Protein AF-A0A9P0MYM8-F1 (afdb_monomer_lite)

Radius of gyration: 22.62 Å; chains: 1; bounding box: 51×31×63 Å

Sequence (214 aa):
MSLKKFLFENESVDGINSPSQYMYIKIVRFMLVIVGSWPRREIGEPEPRYQTIMLKLFFFSVVNAALYGSISYVYMHSSELSFLEVGHMYIVILMTANVMPRVFTLTLSQKYRDLAKEFLTKIHLFYFKDHSPYAMLTHKKVHLVCHLVSLCLLFQMLTGLSLFNLIPMYTNYSSGRYASGGTQNSTFEQSLYFSYPFNTSTDFNGYVVACIIH

Organism: Spodoptera littoralis (NCBI:txid7109)

pLDDT: mean 87.61, std 6.31, range [56.12, 95.0]

Foldseek 3Di:
DDPCCQQFVPVPLPPDPFPCVAPLNVLVQVVCVQQLLALCVLLVHDDDPVVSVVSLVVVLVVLVCQLVQLVVLCVVCVVPDDPVRNVLSVVSNVVSVVVNVVSCQRRPDPVNSNVVNCCRPPVDLSVVLPVDPVSVVVNSVVSSVSSNVSVVVVVVVVCCVCCLAVVLVVVCVVQVLPPDCSPVPFFRDGSGDGDDPDDCTNDPVNVVVRSVVD

Secondary structure (DSSP, 8-state):
--HHHHHH---TTTT--SGGGSHHHHHHHHHHHHTT-S-TTTTT----HHHHHHHHHHHHHHHHHHHHHHHHHHHHTTTT--HHHHHHHHHHHHHHHHHHHHHIIIII-HHHHHHHHHIIIIISGGGGTTS-HHHHHHHHHHHHHHHHHHHHHHHHHHHHHHHHHHHHHHHHHHTTTTSTTTTSS-----SS----SS--SS-HHHHHHHHHH-

Structure (mmCIF, N/CA/C/O backbone):
data_AF-A0A9P0MYM8-F1
#
_entry.id   AF-A0A9P0MYM8-F1
#
loop_
_atom_site.group_PDB
_atom_site.id
_atom_site.type_symbol
_atom_site.label_atom_id
_atom_site.label_alt_id
_atom_site.label_comp_id
_atom_site.label_asym_id
_atom_site.label_entity_id
_atom_site.label_seq_id
_atom_site.pdbx_PDB_ins_code
_atom_site.Cartn_x
_atom_site.Cartn_y
_atom_site.Cartn_z
_atom_site.occupancy
_atom_site.B_iso_or_equiv
_atom_site.auth_seq_id
_atom_site.auth_comp_id
_atom_site.auth_asym_id
_atom_site.auth_atom_id
_atom_site.pdbx_PDB_model_num
ATOM 1 N N . MET A 1 1 ? -26.364 -14.226 2.417 1.00 64.25 1 MET A N 1
ATOM 2 C CA . MET A 1 1 ? -26.340 -12.866 3.006 1.00 64.25 1 MET A CA 1
ATOM 3 C C . MET A 1 1 ? -26.364 -11.861 1.860 1.00 64.25 1 MET A C 1
ATOM 5 O O . MET A 1 1 ? -25.530 -11.989 0.979 1.00 64.25 1 MET A O 1
ATOM 9 N N . SER A 1 2 ? -27.339 -10.946 1.791 1.00 85.56 2 SER A N 1
ATOM 10 C CA . SER A 1 2 ? -27.433 -9.970 0.683 1.00 85.56 2 SER A CA 1
ATOM 11 C C . SER A 1 2 ? -26.386 -8.854 0.807 1.00 85.56 2 SER A C 1
ATOM 13 O O . SER A 1 2 ? -26.040 -8.495 1.933 1.00 85.56 2 SER A O 1
ATOM 15 N N . LEU A 1 3 ? -25.968 -8.242 -0.308 1.00 83.69 3 LEU A N 1
ATOM 16 C CA . LEU A 1 3 ? -24.993 -7.137 -0.327 1.00 83.69 3 LEU A CA 1
ATOM 17 C C . LEU A 1 3 ? -25.414 -5.955 0.563 1.00 83.69 3 LEU A C 1
ATOM 19 O O . LEU A 1 3 ? -24.614 -5.472 1.358 1.00 83.69 3 LEU A O 1
ATOM 23 N N . LYS A 1 4 ? -26.689 -5.544 0.500 1.00 84.62 4 LYS A N 1
ATOM 24 C CA . LYS A 1 4 ? -27.244 -4.483 1.358 1.00 84.62 4 LYS A CA 1
ATOM 25 C C . LYS A 1 4 ? -27.049 -4.804 2.843 1.00 84.62 4 LYS A C 1
ATOM 27 O O . LYS A 1 4 ? -26.531 -3.978 3.588 1.00 84.62 4 LYS A O 1
ATOM 32 N N . LYS A 1 5 ? -27.385 -6.036 3.235 1.00 83.56 5 LYS A N 1
ATOM 33 C CA . LYS A 1 5 ? -27.214 -6.530 4.606 1.00 83.56 5 LYS A CA 1
ATOM 34 C C . LYS A 1 5 ? -25.747 -6.526 5.057 1.00 83.56 5 LYS A C 1
ATOM 36 O O . LYS A 1 5 ? -25.455 -6.175 6.189 1.00 83.56 5 LYS A O 1
ATOM 41 N N . PHE A 1 6 ? -24.811 -6.865 4.171 1.00 84.75 6 PHE A N 1
ATOM 42 C CA . PHE A 1 6 ? -23.375 -6.815 4.474 1.00 84.75 6 PHE A CA 1
ATOM 43 C C . PHE A 1 6 ? -22.821 -5.396 4.619 1.00 84.75 6 PHE A C 1
ATOM 45 O O . PHE A 1 6 ? -21.989 -5.148 5.492 1.00 84.75 6 PHE A O 1
ATOM 52 N N . LEU A 1 7 ? -23.263 -4.474 3.766 1.00 85.00 7 LEU A N 1
ATOM 53 C CA . LEU A 1 7 ? -22.768 -3.101 3.764 1.00 85.00 7 LEU A CA 1
ATOM 54 C C . LEU A 1 7 ? -23.354 -2.277 4.914 1.00 85.00 7 LEU A C 1
ATOM 56 O O . LEU A 1 7 ? -22.612 -1.557 5.577 1.00 85.00 7 LEU A O 1
ATOM 60 N N . PHE A 1 8 ? -24.662 -2.390 5.162 1.00 83.00 8 PHE A N 1
ATOM 61 C CA . PHE A 1 8 ? -25.388 -1.455 6.029 1.00 83.00 8 PHE A CA 1
ATOM 62 C C . PHE A 1 8 ? -25.955 -2.070 7.307 1.00 83.00 8 PHE A C 1
ATOM 64 O O . PHE A 1 8 ? -26.165 -1.355 8.280 1.00 83.00 8 PHE A O 1
ATOM 71 N N . GLU A 1 9 ? -26.178 -3.382 7.329 1.00 71.25 9 GLU A N 1
ATOM 72 C CA . GLU A 1 9 ? -26.857 -4.079 8.431 1.00 71.25 9 GLU A CA 1
ATOM 73 C C . GLU A 1 9 ? -25.921 -5.097 9.094 1.00 71.25 9 GLU A C 1
ATOM 75 O O . GLU A 1 9 ? -26.356 -6.141 9.584 1.00 71.25 9 GLU A O 1
ATOM 80 N N . ASN A 1 10 ? -24.612 -4.821 9.101 1.00 65.25 10 ASN A N 1
ATOM 81 C CA . ASN A 1 10 ? -23.645 -5.606 9.863 1.00 65.25 10 ASN A CA 1
ATOM 82 C C . ASN A 1 10 ? -23.811 -5.292 11.365 1.00 65.25 10 ASN A C 1
ATOM 84 O O . ASN A 1 10 ? -22.956 -4.673 11.998 1.00 65.25 10 ASN A O 1
ATOM 88 N N . GLU A 1 11 ? -24.973 -5.663 11.907 1.00 56.75 11 GLU A N 1
ATOM 89 C CA . GLU A 1 11 ? -25.451 -5.439 13.273 1.00 56.75 11 GLU A CA 1
ATOM 90 C C . GLU A 1 11 ? -24.806 -6.408 14.268 1.00 56.75 11 GLU A C 1
ATOM 92 O O . GLU A 1 11 ? -25.444 -6.923 15.181 1.00 56.75 11 GLU A O 1
ATOM 97 N N . SER A 1 12 ? -23.506 -6.655 14.147 1.00 56.12 12 SER A N 1
AT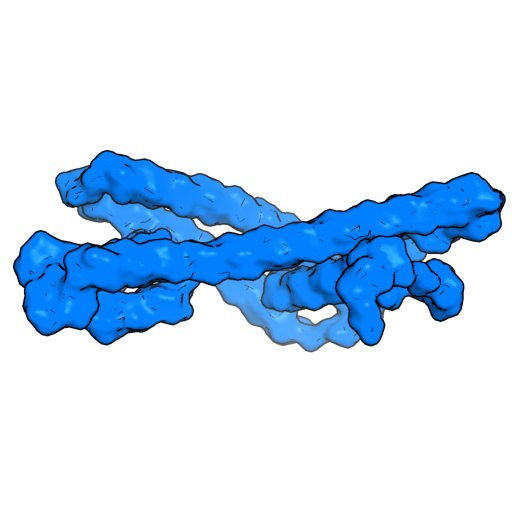OM 98 C CA . SER A 1 12 ? -22.772 -7.416 15.155 1.00 56.12 12 SER A CA 1
ATOM 99 C C . SER A 1 12 ? -22.507 -6.562 16.404 1.00 56.12 12 SER A C 1
ATOM 101 O O . SER A 1 12 ? -21.387 -6.518 16.891 1.00 56.12 12 SER A O 1
ATOM 103 N N . VAL A 1 13 ? -23.477 -5.788 16.890 1.00 60.19 13 VAL A N 1
ATOM 104 C CA . VAL A 1 13 ? -23.338 -5.073 18.173 1.00 60.19 13 VAL A CA 1
ATOM 105 C C . VAL A 1 13 ? -23.772 -5.973 19.330 1.00 60.19 13 VAL A C 1
ATOM 107 O O . VAL A 1 13 ? -23.217 -5.870 20.427 1.00 60.19 13 VAL A O 1
ATOM 110 N N . ASP A 1 14 ? -24.666 -6.920 19.049 1.00 61.72 14 ASP A N 1
ATOM 111 C CA . ASP A 1 14 ? -25.185 -7.874 20.018 1.00 61.72 14 ASP A CA 1
ATOM 112 C C . ASP A 1 14 ? -24.335 -9.157 20.000 1.00 61.72 14 ASP A C 1
ATOM 114 O O . ASP A 1 14 ? -24.069 -9.741 18.949 1.00 61.72 14 ASP A O 1
ATOM 118 N N . GLY A 1 15 ? -23.845 -9.573 21.172 1.00 72.00 15 GLY A N 1
ATOM 119 C CA . GLY A 1 15 ? -23.004 -10.770 21.331 1.00 72.00 15 GLY A CA 1
ATOM 120 C C . GLY A 1 15 ? -21.500 -10.579 21.083 1.00 72.00 15 GLY A C 1
ATOM 121 O O . GLY A 1 15 ? -20.756 -11.559 21.123 1.00 72.00 15 GLY A O 1
ATOM 122 N N . ILE A 1 16 ? -21.029 -9.346 20.854 1.00 81.19 16 ILE A N 1
ATOM 123 C CA . ILE A 1 16 ? -19.591 -9.048 20.780 1.00 81.19 16 ILE A CA 1
ATOM 124 C C . ILE A 1 16 ? -19.017 -8.739 22.163 1.00 81.19 16 ILE A C 1
ATOM 126 O O . ILE A 1 16 ? -19.448 -7.802 22.839 1.00 81.19 16 ILE A O 1
ATOM 130 N N . ASN A 1 17 ? -17.975 -9.493 22.521 1.00 83.50 17 ASN A N 1
ATOM 131 C CA . ASN A 1 17 ? -17.269 -9.405 23.803 1.00 83.50 17 ASN A CA 1
ATOM 132 C C . ASN A 1 17 ? -15.934 -8.644 23.703 1.00 83.50 17 ASN A C 1
ATOM 134 O O . ASN A 1 17 ? -15.301 -8.373 24.719 1.00 83.50 17 ASN A O 1
ATOM 138 N N . SER A 1 18 ? -15.477 -8.313 22.489 1.00 86.06 18 SER A N 1
ATOM 139 C CA . SER A 1 18 ? -14.205 -7.617 22.261 1.00 86.06 18 SER A CA 1
ATOM 140 C C . SER A 1 18 ? -14.212 -6.802 20.960 1.00 86.06 18 SER A C 1
ATOM 142 O O . SER A 1 18 ? -14.723 -7.295 19.950 1.00 86.06 18 SER A O 1
ATOM 144 N N . PRO A 1 19 ? -13.552 -5.623 20.918 1.00 88.06 19 PRO A N 1
ATOM 145 C CA . PRO A 1 19 ? -13.393 -4.834 19.693 1.00 88.06 19 PRO A CA 1
ATOM 146 C C . PRO A 1 19 ? -12.806 -5.624 18.516 1.00 88.06 19 PRO A C 1
ATOM 148 O O . PRO A 1 19 ? -13.177 -5.405 17.365 1.00 88.06 19 PRO A O 1
ATOM 151 N N . SER A 1 20 ? -11.931 -6.595 18.790 1.00 87.06 20 SER A N 1
ATOM 152 C CA . SER A 1 20 ? -11.263 -7.414 17.770 1.00 87.06 20 SER A CA 1
ATOM 153 C C . SER A 1 20 ? -12.209 -8.306 16.959 1.00 87.06 20 SER A C 1
ATOM 155 O O . SER A 1 20 ? -11.814 -8.854 15.929 1.00 87.06 20 SER A O 1
ATOM 157 N N . GLN A 1 21 ? -13.452 -8.486 17.413 1.00 87.88 21 GLN A N 1
ATOM 158 C CA . GLN A 1 21 ? -14.451 -9.287 16.707 1.00 87.88 21 GLN A CA 1
ATOM 159 C C . GLN A 1 21 ? -15.153 -8.508 15.587 1.00 87.88 21 GLN A C 1
ATOM 161 O O . GLN A 1 21 ? -15.708 -9.144 14.682 1.00 87.88 21 GLN A O 1
ATOM 166 N N . TYR A 1 22 ? -15.078 -7.172 15.603 1.00 89.88 22 TYR A N 1
ATOM 167 C CA . TYR A 1 22 ? -15.663 -6.329 14.568 1.00 89.88 22 TYR A CA 1
ATOM 168 C C . TYR A 1 22 ? -15.016 -6.562 13.205 1.00 89.88 22 TYR A C 1
ATOM 170 O O . TYR A 1 22 ? -13.800 -6.730 13.086 1.00 89.88 22 TYR A O 1
ATOM 178 N N . MET A 1 23 ? -15.836 -6.540 12.152 1.00 89.00 23 MET A N 1
ATOM 179 C CA . MET A 1 23 ? -15.377 -6.841 10.794 1.00 89.00 23 MET A CA 1
ATOM 180 C C . MET A 1 23 ? -14.302 -5.861 10.318 1.00 89.00 23 MET A C 1
ATOM 182 O O . MET A 1 23 ? -13.289 -6.284 9.768 1.00 89.00 23 MET A O 1
ATOM 186 N N . TYR A 1 24 ? -14.471 -4.565 10.580 1.00 91.38 24 TYR A N 1
ATOM 187 C CA . TYR A 1 24 ? -13.472 -3.571 10.191 1.00 91.38 24 TYR A CA 1
ATOM 188 C C . TYR A 1 24 ? -12.145 -3.759 10.938 1.00 91.38 24 TYR A C 1
ATOM 190 O O . TYR A 1 24 ? -11.092 -3.660 10.317 1.00 91.38 24 TYR A O 1
ATOM 198 N N . ILE A 1 25 ? -12.167 -4.131 12.227 1.00 92.81 25 ILE A N 1
ATOM 199 C CA . ILE A 1 25 ? -10.940 -4.462 12.968 1.00 92.81 25 ILE A CA 1
ATOM 200 C C . ILE A 1 25 ? -10.290 -5.723 12.401 1.00 92.81 25 ILE A C 1
ATOM 202 O O . ILE A 1 25 ? -9.072 -5.762 12.281 1.00 92.81 25 ILE A O 1
ATOM 206 N N . LYS A 1 26 ? -11.065 -6.733 11.987 1.00 92.25 26 LYS A N 1
ATOM 207 C CA . LYS A 1 26 ? -10.522 -7.921 11.305 1.00 92.25 26 LYS A CA 1
ATOM 208 C C . LYS A 1 26 ? -9.845 -7.563 9.980 1.00 92.25 26 LYS A C 1
ATOM 210 O O . LYS A 1 26 ? -8.760 -8.073 9.716 1.00 92.25 26 LYS A O 1
ATOM 215 N N . ILE A 1 27 ? -10.444 -6.672 9.185 1.00 92.88 27 ILE A N 1
ATOM 216 C CA . ILE A 1 27 ? -9.854 -6.170 7.933 1.00 92.88 27 ILE A CA 1
ATOM 217 C C . ILE A 1 27 ? -8.547 -5.426 8.227 1.00 92.88 27 ILE A C 1
ATOM 219 O O . ILE A 1 27 ? -7.508 -5.764 7.664 1.00 92.88 27 ILE A O 1
ATOM 223 N N . VAL A 1 28 ? -8.574 -4.461 9.151 1.00 93.06 28 VAL A N 1
ATOM 224 C CA . VAL A 1 28 ? -7.389 -3.686 9.551 1.00 93.06 28 VAL A CA 1
ATOM 225 C C . VAL A 1 28 ? -6.298 -4.604 10.104 1.00 93.06 28 VAL A C 1
ATOM 227 O O . VAL A 1 28 ? -5.136 -4.474 9.728 1.00 93.06 28 VAL A O 1
ATOM 230 N N . ARG A 1 29 ? -6.662 -5.578 10.942 1.00 93.06 29 ARG A N 1
ATOM 231 C CA . ARG A 1 29 ? -5.747 -6.590 11.475 1.00 93.06 29 ARG A CA 1
ATOM 232 C C . ARG A 1 29 ? -5.098 -7.390 10.362 1.00 93.06 29 ARG A C 1
ATOM 234 O O . ARG A 1 29 ? -3.881 -7.519 10.368 1.00 93.06 29 ARG A O 1
ATOM 241 N N . PHE A 1 30 ? -5.878 -7.916 9.421 1.00 91.75 30 PHE A N 1
ATOM 242 C CA . PHE A 1 30 ? -5.347 -8.669 8.287 1.00 91.75 30 PHE A CA 1
ATOM 243 C C . PHE A 1 30 ? -4.333 -7.834 7.492 1.00 91.75 30 PHE A C 1
ATOM 245 O O . PHE A 1 30 ? -3.212 -8.285 7.268 1.00 91.75 30 PHE A O 1
ATOM 252 N N . MET A 1 31 ? -4.677 -6.582 7.183 1.00 91.38 31 MET A N 1
ATOM 253 C CA . MET A 1 31 ? -3.806 -5.665 6.441 1.00 91.38 31 MET A CA 1
ATOM 254 C C . MET A 1 31 ? -2.515 -5.333 7.192 1.00 91.38 31 MET A C 1
ATOM 256 O O . MET A 1 31 ? -1.425 -5.436 6.636 1.00 91.38 31 MET A O 1
ATOM 260 N N . LEU A 1 32 ? -2.609 -4.999 8.480 1.00 90.06 32 LEU A N 1
ATOM 261 C CA . LEU A 1 32 ? -1.445 -4.667 9.302 1.00 90.06 32 LEU A CA 1
ATOM 262 C C . LEU A 1 32 ? -0.584 -5.889 9.641 1.00 90.06 32 LEU A C 1
ATOM 264 O O . LEU A 1 32 ? 0.601 -5.737 9.932 1.00 90.06 32 LEU A O 1
ATOM 268 N N . VAL A 1 33 ? -1.148 -7.097 9.614 1.00 89.81 33 VAL A N 1
ATOM 269 C CA . VAL A 1 33 ? -0.391 -8.345 9.769 1.00 89.81 33 VAL A CA 1
ATOM 270 C C . VAL A 1 33 ? 0.510 -8.591 8.564 1.00 89.81 33 VAL A C 1
ATOM 272 O O . VAL A 1 33 ? 1.667 -8.949 8.771 1.00 89.81 33 VAL A O 1
ATOM 275 N N . ILE A 1 34 ? 0.012 -8.371 7.342 1.00 85.94 34 ILE A N 1
ATOM 276 C CA . ILE A 1 34 ? 0.789 -8.565 6.104 1.00 85.94 34 ILE A CA 1
ATOM 277 C C . ILE A 1 34 ? 2.066 -7.715 6.129 1.00 85.94 34 ILE A C 1
ATOM 279 O O . ILE A 1 34 ? 3.137 -8.199 5.777 1.00 85.94 34 ILE A O 1
ATOM 283 N N . VAL A 1 35 ? 1.971 -6.478 6.625 1.00 84.31 35 VAL A N 1
ATOM 284 C CA . VAL A 1 35 ? 3.109 -5.546 6.727 1.00 84.31 35 VAL A CA 1
ATOM 285 C C . VAL A 1 35 ? 3.859 -5.609 8.070 1.00 84.31 35 VAL A C 1
ATOM 287 O O . VAL A 1 35 ? 4.725 -4.782 8.345 1.00 84.31 35 VAL A O 1
ATOM 290 N N . GLY A 1 36 ? 3.533 -6.561 8.953 1.00 85.31 36 GLY A N 1
ATOM 291 C CA . GLY A 1 36 ? 4.208 -6.728 10.252 1.00 85.31 36 GLY A CA 1
ATOM 292 C C . GLY A 1 36 ? 3.988 -5.587 11.264 1.00 85.31 36 GLY A C 1
ATOM 293 O O . GLY A 1 36 ? 4.747 -5.447 12.231 1.00 85.31 36 GLY A O 1
ATOM 294 N N . SER A 1 37 ? 2.962 -4.756 11.063 1.00 88.06 37 SER A N 1
ATOM 295 C CA . SER A 1 37 ? 2.621 -3.599 11.908 1.00 88.06 37 SER A CA 1
ATOM 296 C C . SER A 1 37 ? 1.569 -3.890 12.983 1.00 88.06 37 SER A C 1
ATOM 298 O O . SER A 1 37 ? 1.399 -3.081 13.891 1.00 88.06 37 SER A O 1
ATOM 300 N N . TRP A 1 38 ? 0.847 -5.015 12.917 1.00 91.31 38 TRP A N 1
ATOM 301 C CA . TRP A 1 38 ? -0.162 -5.343 13.934 1.00 91.31 38 TRP A CA 1
ATOM 302 C C . TRP A 1 38 ? 0.495 -5.590 15.312 1.00 91.31 38 TRP A C 1
ATOM 304 O O . TRP A 1 38 ? 1.474 -6.341 15.380 1.00 91.31 38 TRP A O 1
ATOM 314 N N . PRO A 1 39 ? -0.015 -5.007 16.418 1.00 90.88 39 PRO A N 1
ATOM 315 C CA . PRO A 1 39 ? 0.631 -5.037 17.736 1.00 90.88 39 PRO A CA 1
ATOM 316 C C . PRO A 1 39 ? 0.398 -6.364 18.485 1.00 90.88 39 PRO A C 1
ATOM 318 O O . PRO A 1 39 ? -0.065 -6.362 19.623 1.00 90.88 39 PRO A O 1
ATOM 321 N N . ARG A 1 40 ? 0.685 -7.510 17.846 1.00 89.69 40 ARG A N 1
ATOM 322 C CA . ARG A 1 40 ? 0.400 -8.864 18.370 1.00 89.69 40 ARG A CA 1
ATOM 323 C C . ARG A 1 40 ? 0.937 -9.068 19.783 1.00 89.69 40 ARG A C 1
ATOM 325 O O . ARG A 1 40 ? 0.186 -9.425 20.686 1.00 89.69 40 ARG A O 1
ATOM 332 N N . ARG A 1 41 ? 2.227 -8.798 19.981 1.00 87.62 41 ARG A N 1
ATOM 333 C CA . ARG A 1 41 ? 2.901 -8.978 21.270 1.00 87.62 41 ARG A CA 1
ATOM 334 C C . ARG A 1 41 ? 2.289 -8.108 22.363 1.00 87.62 41 ARG A C 1
ATOM 336 O O . ARG A 1 41 ? 2.102 -8.571 23.482 1.00 87.62 41 ARG A O 1
ATOM 343 N N . GLU A 1 42 ? 1.974 -6.856 22.048 1.00 89.44 42 GLU A N 1
ATOM 344 C CA . GLU A 1 42 ? 1.461 -5.890 23.017 1.00 89.44 42 GLU A CA 1
ATOM 345 C C . GLU A 1 42 ? 0.043 -6.244 23.501 1.00 89.44 42 GLU A C 1
ATOM 347 O O . GLU A 1 42 ? -0.272 -6.019 24.675 1.00 89.44 42 GLU A O 1
ATOM 352 N N . ILE A 1 43 ? -0.779 -6.841 22.629 1.00 89.38 43 ILE A N 1
ATOM 353 C CA . ILE A 1 43 ? -2.137 -7.323 22.946 1.00 89.38 43 ILE A CA 1
ATOM 354 C C . ILE A 1 43 ? -2.178 -8.781 23.443 1.00 89.38 43 ILE A C 1
ATOM 356 O O . ILE A 1 43 ? -3.258 -9.287 23.732 1.00 89.38 43 ILE A O 1
ATOM 360 N N . GLY A 1 44 ? -1.026 -9.450 23.575 1.00 86.56 44 GLY A N 1
ATOM 361 C CA . GLY A 1 44 ? -0.926 -10.824 24.088 1.00 86.56 44 GLY A CA 1
ATOM 362 C C . GLY A 1 44 ? -1.223 -11.927 23.064 1.00 86.56 44 GLY A C 1
ATOM 363 O O . GLY A 1 44 ? -1.417 -13.078 23.445 1.00 86.56 44 GLY A O 1
ATOM 364 N N . GLU A 1 45 ? -1.257 -11.604 21.770 1.00 89.38 45 GLU A N 1
ATOM 365 C CA . GLU A 1 45 ? -1.364 -12.593 20.695 1.00 89.38 45 GLU A CA 1
ATOM 366 C C . GLU A 1 45 ? -0.011 -13.281 20.433 1.00 89.38 45 GLU A C 1
ATOM 368 O O . GLU A 1 45 ? 1.043 -12.644 20.543 1.00 89.38 45 GLU A O 1
ATOM 373 N N . PRO A 1 46 ? -0.008 -14.569 20.035 1.00 87.19 46 PRO A N 1
ATOM 374 C CA . PRO A 1 46 ? 1.224 -15.276 19.714 1.00 87.19 46 PRO A CA 1
ATOM 375 C C . PRO A 1 46 ? 1.936 -14.620 18.524 1.00 87.19 46 PRO A C 1
ATOM 377 O O . PRO A 1 46 ? 1.370 -14.438 17.442 1.00 87.19 46 PRO A O 1
ATOM 380 N N . GLU A 1 47 ? 3.209 -14.284 18.724 1.00 83.50 47 GLU A N 1
ATOM 381 C CA . GLU A 1 47 ? 4.059 -13.662 17.714 1.00 83.50 47 GLU A CA 1
ATOM 382 C C . GLU A 1 47 ? 5.423 -14.369 17.651 1.00 83.50 47 GLU A C 1
ATOM 384 O O . GLU A 1 47 ? 6.233 -14.245 18.578 1.00 83.50 47 GLU A O 1
ATOM 389 N N . PRO A 1 48 ? 5.715 -15.106 16.563 1.00 84.62 48 PRO A N 1
ATOM 390 C CA . PRO A 1 48 ? 7.037 -15.680 16.358 1.00 84.62 48 PRO A CA 1
ATOM 391 C C . PRO A 1 48 ? 8.071 -14.565 16.162 1.00 84.62 48 PRO A C 1
ATOM 393 O O . PRO A 1 48 ? 8.094 -13.897 15.128 1.00 84.62 48 PRO A O 1
ATOM 396 N N . ARG A 1 49 ? 8.957 -14.373 17.152 1.00 81.62 49 ARG A N 1
ATOM 397 C CA . ARG A 1 49 ? 9.948 -13.275 17.165 1.00 81.62 49 ARG A CA 1
ATOM 398 C C . ARG A 1 49 ? 10.756 -13.187 15.869 1.00 81.62 49 ARG A C 1
ATOM 400 O O . ARG A 1 49 ? 10.946 -12.095 15.343 1.00 81.62 49 ARG A O 1
ATOM 407 N N . TYR A 1 50 ? 11.204 -14.331 15.354 1.00 85.31 50 TYR A N 1
ATOM 408 C CA . TYR A 1 50 ? 12.014 -14.399 14.139 1.00 85.31 50 TYR A CA 1
ATOM 409 C C . TYR A 1 50 ? 11.258 -13.903 12.898 1.00 85.31 50 TYR A C 1
ATOM 411 O O . TYR A 1 50 ? 11.783 -13.077 12.158 1.00 85.31 50 TYR A O 1
ATOM 419 N N . GLN A 1 51 ? 10.003 -14.331 12.713 1.00 82.56 51 GLN A N 1
ATOM 420 C CA . GLN A 1 51 ? 9.179 -13.910 11.573 1.00 82.56 51 GLN A CA 1
ATOM 421 C C . GLN A 1 51 ? 8.937 -12.398 11.589 1.00 82.56 51 GLN A C 1
ATOM 423 O O . GLN A 1 51 ? 9.091 -11.735 10.568 1.00 82.56 51 GLN A O 1
ATOM 428 N N . THR A 1 52 ? 8.627 -11.832 12.757 1.00 83.50 52 THR A N 1
ATOM 429 C CA . THR A 1 52 ? 8.401 -10.388 12.892 1.00 83.50 52 THR A CA 1
ATOM 430 C C . THR A 1 52 ? 9.665 -9.577 12.615 1.00 83.50 52 THR A C 1
ATOM 432 O O . THR A 1 52 ? 9.587 -8.538 11.962 1.00 83.50 52 THR A O 1
ATOM 435 N N . ILE A 1 53 ? 10.832 -10.025 13.089 1.00 85.19 53 ILE A N 1
ATOM 436 C CA . ILE A 1 53 ? 12.108 -9.348 12.809 1.00 85.19 53 ILE A CA 1
ATOM 437 C C . ILE A 1 53 ? 12.433 -9.425 11.315 1.00 85.19 53 ILE A C 1
ATOM 439 O O . ILE A 1 53 ? 12.758 -8.397 10.723 1.00 85.19 53 ILE A O 1
ATOM 443 N N . MET A 1 54 ? 12.289 -10.602 10.697 1.00 88.00 54 MET A N 1
ATOM 444 C CA . M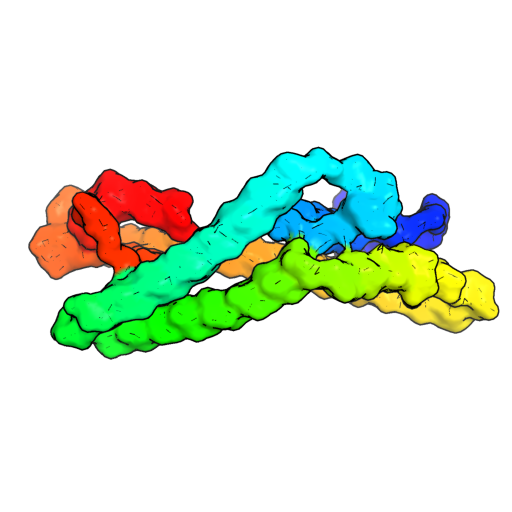ET A 1 54 ? 12.508 -10.768 9.260 1.00 88.00 54 MET A CA 1
ATOM 445 C C . MET A 1 54 ? 11.608 -9.854 8.433 1.00 88.00 54 MET A C 1
ATOM 447 O O . MET A 1 54 ? 12.117 -9.148 7.572 1.00 88.00 54 MET A O 1
ATOM 451 N N . LEU A 1 55 ? 10.301 -9.813 8.712 1.00 87.62 55 LEU A N 1
ATOM 452 C CA . LEU A 1 55 ? 9.363 -8.958 7.976 1.00 87.62 55 LEU A CA 1
ATOM 453 C C . LEU A 1 55 ? 9.726 -7.474 8.106 1.00 87.62 55 LEU A C 1
ATOM 455 O O . LEU A 1 55 ? 9.735 -6.754 7.112 1.00 87.62 55 LEU A O 1
ATOM 459 N N . LYS A 1 56 ? 10.079 -7.018 9.314 1.00 86.19 56 LYS A N 1
ATOM 460 C CA . LYS A 1 56 ? 10.496 -5.627 9.554 1.00 86.19 56 LYS A CA 1
ATOM 461 C C . LYS A 1 56 ? 11.739 -5.256 8.756 1.00 86.19 56 LYS A C 1
ATOM 463 O O . LYS A 1 56 ? 11.748 -4.218 8.101 1.00 86.19 56 LYS A O 1
ATOM 468 N N . LEU A 1 57 ? 12.771 -6.098 8.816 1.00 87.38 57 LEU A N 1
ATOM 469 C CA . LEU A 1 57 ? 14.012 -5.879 8.077 1.00 87.38 57 LEU A CA 1
ATOM 470 C C . LEU A 1 57 ? 13.764 -5.930 6.571 1.00 87.38 57 LEU A C 1
ATOM 472 O O . LEU A 1 57 ? 14.230 -5.051 5.862 1.00 87.38 57 LEU A O 1
ATOM 476 N N . PHE A 1 58 ? 12.970 -6.891 6.101 1.00 89.56 58 PHE A N 1
ATOM 477 C CA . PHE A 1 58 ? 12.610 -7.025 4.695 1.00 89.56 58 PHE A CA 1
ATOM 478 C C . PHE A 1 58 ? 11.923 -5.764 4.158 1.00 89.56 58 PHE A C 1
ATOM 480 O O . PHE A 1 58 ? 12.426 -5.164 3.214 1.00 89.56 58 PHE A O 1
ATOM 487 N N . PHE A 1 59 ? 10.833 -5.301 4.782 1.00 88.06 59 PHE A N 1
ATOM 488 C CA . PHE A 1 59 ? 10.133 -4.094 4.324 1.00 88.06 59 PHE A CA 1
ATOM 489 C C . PHE A 1 59 ? 11.006 -2.842 4.418 1.00 88.06 59 PHE A C 1
ATOM 491 O O . PHE A 1 59 ? 10.979 -2.006 3.517 1.00 88.06 59 PHE A O 1
ATOM 498 N N . PHE A 1 60 ? 11.807 -2.719 5.480 1.00 88.19 60 PHE A N 1
ATOM 499 C CA . PHE A 1 60 ? 12.751 -1.614 5.608 1.00 88.19 60 PHE A CA 1
ATOM 500 C C . PHE A 1 60 ? 13.782 -1.626 4.473 1.00 88.19 60 PHE A C 1
ATOM 502 O O . PHE A 1 60 ? 13.990 -0.601 3.823 1.00 88.19 60 PHE A O 1
ATOM 509 N N . SER A 1 61 ? 14.386 -2.779 4.186 1.00 90.25 61 SER A N 1
ATOM 510 C CA . SER A 1 61 ? 15.352 -2.939 3.100 1.00 90.25 61 SER A CA 1
ATOM 511 C C . SER A 1 61 ? 14.729 -2.679 1.731 1.00 90.25 61 SER A C 1
ATOM 513 O O . SER A 1 61 ? 15.322 -1.946 0.947 1.00 90.25 61 SER A O 1
ATOM 515 N N . VAL A 1 62 ? 13.532 -3.206 1.457 1.00 90.19 62 VAL A N 1
ATOM 516 C CA . VAL A 1 62 ? 12.834 -3.020 0.173 1.00 90.19 62 VAL A CA 1
ATOM 517 C C . VAL A 1 62 ? 12.529 -1.548 -0.084 1.00 90.19 62 VAL A C 1
ATOM 519 O O . VAL A 1 62 ? 12.830 -1.048 -1.162 1.00 90.19 62 VAL A O 1
ATOM 522 N N . VAL A 1 63 ? 11.997 -0.821 0.903 1.00 90.94 63 VAL A N 1
ATOM 523 C CA . VAL A 1 63 ? 11.658 0.602 0.727 1.00 90.94 63 VAL A CA 1
ATOM 524 C C . VAL A 1 63 ? 12.909 1.457 0.515 1.00 90.94 63 VAL A C 1
ATOM 526 O O . VAL A 1 63 ? 12.914 2.330 -0.352 1.00 90.94 63 VAL A O 1
ATOM 529 N N . ASN A 1 64 ? 13.990 1.192 1.256 1.00 90.75 64 ASN A N 1
ATOM 530 C CA . ASN A 1 64 ? 15.256 1.903 1.062 1.00 90.75 64 ASN A CA 1
ATOM 531 C C . ASN A 1 64 ? 15.893 1.578 -0.298 1.00 90.75 64 ASN A C 1
ATOM 533 O O . ASN A 1 64 ? 16.368 2.485 -0.979 1.00 90.75 64 ASN A O 1
ATOM 537 N N . ALA A 1 65 ? 15.868 0.308 -0.711 1.00 91.38 65 ALA A N 1
ATOM 538 C CA . ALA A 1 65 ? 16.377 -0.122 -2.008 1.00 91.38 65 ALA A CA 1
ATOM 539 C C . ALA A 1 65 ? 15.574 0.491 -3.162 1.00 91.38 65 ALA A C 1
ATOM 541 O O . ALA A 1 65 ? 16.172 0.996 -4.106 1.00 91.38 65 ALA A O 1
ATOM 542 N N . ALA A 1 66 ? 14.242 0.523 -3.067 1.00 91.19 66 ALA A N 1
ATOM 543 C CA . ALA A 1 66 ? 13.378 1.144 -4.068 1.00 91.19 66 ALA A CA 1
ATOM 544 C C . ALA A 1 66 ? 13.616 2.658 -4.170 1.00 91.19 66 ALA A C 1
ATOM 546 O O . ALA A 1 66 ? 13.698 3.201 -5.272 1.00 91.19 66 ALA A O 1
ATOM 547 N N . LEU A 1 67 ? 13.787 3.346 -3.035 1.00 92.81 67 LEU A N 1
ATOM 548 C CA . LEU A 1 67 ? 14.081 4.779 -3.021 1.00 92.81 67 LEU A CA 1
ATOM 549 C C . LEU A 1 67 ? 15.437 5.074 -3.672 1.00 92.81 67 LEU A C 1
ATOM 551 O O . LEU A 1 67 ? 15.525 5.903 -4.576 1.00 92.81 67 LEU A O 1
ATOM 555 N N . TYR A 1 68 ? 16.483 4.364 -3.245 1.00 92.12 68 TYR A N 1
ATOM 556 C CA . TYR A 1 68 ? 17.822 4.510 -3.808 1.00 92.12 68 TYR A CA 1
ATOM 557 C C . TYR A 1 68 ? 17.859 4.139 -5.296 1.00 92.12 68 TYR A C 1
ATOM 559 O O . TYR A 1 68 ? 18.435 4.868 -6.104 1.00 92.12 68 TYR A O 1
ATOM 567 N N . GLY A 1 69 ? 17.196 3.047 -5.679 1.00 90.88 69 GLY A N 1
ATOM 568 C CA . GLY A 1 69 ? 17.080 2.602 -7.064 1.00 90.88 69 GLY A CA 1
ATOM 569 C C . GLY A 1 69 ? 16.402 3.648 -7.946 1.00 90.88 69 GLY A C 1
ATOM 570 O O . GLY A 1 69 ? 16.900 3.952 -9.023 1.00 90.88 69 GLY A O 1
ATOM 571 N N . SER A 1 70 ? 15.323 4.267 -7.461 1.00 91.62 70 SER A N 1
ATOM 572 C CA . SER A 1 70 ? 14.582 5.278 -8.226 1.00 91.62 70 SER A CA 1
ATOM 573 C C . SER A 1 70 ? 15.407 6.554 -8.416 1.00 91.62 70 SER A C 1
ATOM 575 O O . SER A 1 70 ? 15.466 7.102 -9.513 1.00 91.62 70 SER A O 1
ATOM 577 N N . ILE A 1 71 ? 16.090 7.011 -7.358 1.00 93.00 71 ILE A N 1
ATOM 578 C CA . ILE A 1 71 ? 16.955 8.200 -7.412 1.00 93.00 71 ILE A CA 1
ATOM 579 C C . ILE A 1 71 ? 18.156 7.956 -8.330 1.00 93.00 71 ILE A C 1
ATOM 581 O O . ILE A 1 71 ? 18.468 8.791 -9.178 1.00 93.00 71 ILE A O 1
ATOM 585 N N . SER A 1 72 ? 18.828 6.813 -8.175 1.00 92.06 72 SER A N 1
ATOM 586 C CA . SER A 1 72 ? 19.993 6.471 -8.998 1.00 92.06 72 SER A CA 1
ATOM 587 C C . SER A 1 72 ? 19.621 6.303 -10.471 1.00 92.06 72 SER A C 1
ATOM 589 O O . SER A 1 72 ? 20.367 6.768 -11.329 1.00 92.06 72 SER A O 1
ATOM 591 N N . TYR A 1 73 ? 18.450 5.734 -10.777 1.00 90.81 73 TYR A N 1
ATOM 592 C CA . TYR A 1 73 ? 17.955 5.624 -12.148 1.00 90.81 73 TYR A CA 1
ATOM 593 C C . TYR A 1 73 ? 17.793 6.994 -12.817 1.00 90.81 73 TYR A C 1
ATOM 595 O O . TYR A 1 73 ? 18.343 7.203 -13.898 1.00 90.81 73 TYR A O 1
ATOM 603 N N . VAL A 1 74 ? 17.118 7.940 -12.149 1.00 92.50 74 VAL A N 1
ATOM 604 C CA . VAL A 1 74 ? 16.938 9.312 -12.659 1.00 92.50 74 VAL A CA 1
ATOM 605 C C . VAL A 1 74 ? 18.277 10.018 -12.832 1.00 92.50 74 VAL A C 1
ATOM 607 O O . VAL A 1 74 ? 18.473 10.712 -13.822 1.00 92.50 74 VAL A O 1
ATOM 610 N N . TYR A 1 75 ? 19.211 9.839 -11.895 1.00 90.75 75 TYR A N 1
ATOM 611 C CA . TYR A 1 75 ? 20.536 10.447 -11.995 1.00 90.75 75 TYR A CA 1
ATOM 612 C C . TYR A 1 75 ? 21.308 9.939 -13.223 1.00 90.75 75 TYR A C 1
ATOM 614 O O . TYR A 1 75 ? 21.832 10.743 -13.994 1.00 90.75 75 TYR A O 1
ATOM 622 N N . MET A 1 76 ? 21.335 8.619 -13.431 1.00 90.38 76 MET A N 1
ATOM 623 C CA . MET A 1 76 ? 22.082 7.992 -14.527 1.00 90.38 76 MET A CA 1
ATOM 624 C C . MET A 1 76 ? 21.466 8.247 -15.908 1.00 90.38 76 MET A C 1
ATOM 626 O O . MET A 1 76 ? 22.212 8.430 -16.861 1.00 90.38 76 MET A O 1
ATOM 630 N N . HIS A 1 77 ? 20.135 8.307 -16.013 1.00 87.38 77 HIS A N 1
ATOM 631 C CA . HIS A 1 77 ? 19.419 8.446 -17.292 1.00 87.38 77 HIS A CA 1
ATOM 632 C C . HIS A 1 77 ? 18.816 9.847 -17.485 1.00 87.38 77 HIS A C 1
ATOM 634 O O . HIS A 1 77 ? 17.912 10.042 -18.294 1.00 87.38 77 HIS A O 1
ATOM 640 N N . SER A 1 78 ? 19.304 10.850 -16.748 1.00 83.81 78 SER A N 1
ATOM 641 C CA . SER A 1 78 ? 18.748 12.214 -16.757 1.00 83.81 78 SER A CA 1
ATOM 642 C C . SER A 1 78 ? 18.713 12.871 -18.143 1.00 83.81 78 SER A C 1
ATOM 644 O O . SER A 1 78 ? 17.844 13.702 -18.394 1.00 83.81 78 SER A O 1
ATOM 646 N N . SER A 1 79 ? 19.623 12.496 -19.045 1.00 83.75 79 SER A N 1
ATOM 647 C CA . SER A 1 79 ? 19.677 12.986 -20.428 1.00 83.75 79 SER A CA 1
ATOM 648 C C . SER A 1 79 ? 18.783 12.225 -21.410 1.00 83.75 79 SER A C 1
ATOM 650 O O . SER A 1 79 ? 18.582 12.699 -22.525 1.00 83.75 79 SER A O 1
ATOM 652 N N . GLU A 1 80 ? 18.289 11.046 -21.032 1.00 84.25 80 GLU A N 1
ATOM 653 C CA . GLU A 1 80 ? 17.545 10.132 -21.912 1.00 84.25 80 GLU A CA 1
ATOM 654 C C . GLU A 1 80 ? 16.042 10.131 -21.619 1.00 84.25 80 GLU A C 1
ATOM 656 O O . GLU A 1 80 ? 15.238 9.846 -22.504 1.00 84.25 80 GLU A O 1
ATOM 661 N N . LEU A 1 81 ? 15.659 10.470 -20.387 1.00 85.06 81 LEU A N 1
ATOM 662 C CA . LEU A 1 81 ? 14.270 10.451 -19.951 1.00 85.06 81 LEU A CA 1
ATOM 663 C C . LEU A 1 81 ? 13.472 11.611 -20.553 1.00 85.06 81 LEU A C 1
ATOM 665 O O . LEU A 1 81 ? 13.849 12.782 -20.464 1.00 85.06 81 LEU A O 1
ATOM 669 N N . SER A 1 82 ? 12.305 11.290 -21.104 1.00 86.56 82 SER A N 1
ATOM 670 C CA . SER A 1 82 ? 11.322 12.284 -21.522 1.00 86.56 82 SER A CA 1
ATOM 671 C C . SER A 1 82 ? 10.726 13.023 -20.319 1.00 86.56 82 SER A C 1
ATOM 673 O O . SER A 1 82 ? 10.731 12.542 -19.184 1.00 86.56 82 SER A O 1
ATOM 675 N N . PHE A 1 83 ? 10.130 14.193 -20.563 1.00 87.62 83 PHE A N 1
ATOM 676 C CA . PHE A 1 83 ? 9.482 14.990 -19.513 1.00 87.62 83 PHE A CA 1
ATOM 677 C C . PHE A 1 83 ? 8.435 14.196 -18.708 1.00 87.62 83 PHE A C 1
ATOM 679 O O . PHE A 1 83 ? 8.349 14.342 -17.488 1.00 87.62 83 PHE A O 1
ATOM 686 N N . LEU A 1 84 ? 7.657 13.338 -19.379 1.00 86.19 84 LEU A N 1
ATOM 687 C CA . LEU A 1 84 ? 6.638 12.515 -18.726 1.00 86.19 84 LEU A CA 1
ATOM 688 C C . LEU A 1 84 ? 7.260 11.420 -17.853 1.00 86.19 84 LEU A C 1
ATOM 690 O O . LEU A 1 84 ? 6.789 11.196 -16.739 1.00 86.19 84 LEU A O 1
ATOM 694 N N . GLU A 1 85 ? 8.337 10.784 -18.315 1.00 85.50 85 GLU A N 1
ATOM 695 C CA . GLU A 1 85 ? 9.055 9.759 -17.550 1.00 85.50 85 GLU A CA 1
ATOM 696 C C . GLU A 1 85 ? 9.740 10.360 -16.320 1.00 85.50 85 GLU A C 1
ATOM 698 O O . GLU A 1 85 ? 9.617 9.817 -15.222 1.00 85.50 85 GLU A O 1
ATOM 703 N N . VAL A 1 86 ? 10.383 11.525 -16.458 1.00 89.31 86 VAL A N 1
ATOM 704 C CA . VAL A 1 86 ? 10.965 12.254 -15.317 1.00 89.31 86 VAL A CA 1
ATOM 705 C C . VAL A 1 86 ? 9.881 12.630 -14.303 1.00 89.31 86 VAL A C 1
ATOM 707 O O . VAL A 1 86 ? 10.059 12.421 -13.101 1.00 89.31 86 VAL A O 1
ATOM 710 N N . GLY A 1 87 ? 8.737 13.142 -14.772 1.00 90.50 87 GLY A N 1
ATOM 711 C CA . GLY A 1 87 ? 7.598 13.477 -13.916 1.00 90.50 87 GLY A CA 1
ATOM 712 C C . GLY A 1 87 ? 7.067 12.269 -13.139 1.00 90.50 87 GLY A C 1
ATOM 713 O O . GLY A 1 87 ? 6.896 12.347 -11.920 1.00 90.50 87 GLY A O 1
ATOM 714 N N . HIS A 1 88 ? 6.868 11.136 -13.819 1.00 89.50 88 HIS A N 1
ATOM 715 C CA . HIS A 1 88 ? 6.470 9.870 -13.193 1.00 89.50 88 HIS A CA 1
ATOM 716 C C . HIS A 1 88 ? 7.485 9.416 -12.140 1.00 89.50 88 HIS A C 1
ATOM 718 O O . HIS A 1 88 ? 7.110 9.121 -11.004 1.00 89.50 88 HIS A O 1
ATOM 724 N N . MET A 1 89 ? 8.779 9.447 -12.465 1.00 91.38 89 MET A N 1
ATOM 725 C CA . MET A 1 89 ? 9.835 9.047 -11.536 1.00 91.38 89 MET A CA 1
ATOM 726 C C . MET A 1 89 ? 9.902 9.939 -10.293 1.00 91.38 89 MET A C 1
ATOM 728 O O . MET A 1 89 ? 10.103 9.430 -9.190 1.00 91.38 89 MET A O 1
ATOM 732 N N . TYR A 1 90 ? 9.667 11.248 -10.413 1.00 92.81 90 TYR A N 1
ATOM 733 C CA . TYR A 1 90 ? 9.569 12.116 -9.237 1.00 92.81 90 TYR A CA 1
ATOM 734 C C . TYR A 1 90 ? 8.364 11.788 -8.359 1.00 92.81 90 TYR A C 1
ATOM 736 O O . TYR A 1 90 ? 8.503 11.764 -7.135 1.00 92.81 90 TYR A O 1
ATOM 744 N N . ILE A 1 91 ? 7.207 11.475 -8.948 1.00 92.38 91 ILE A N 1
ATOM 745 C CA . ILE A 1 91 ? 6.042 11.021 -8.179 1.00 92.38 91 ILE A CA 1
ATOM 746 C C . ILE A 1 91 ? 6.385 9.730 -7.425 1.00 92.38 91 ILE A C 1
ATOM 748 O O . ILE A 1 91 ? 6.128 9.643 -6.224 1.00 92.38 91 ILE A O 1
ATOM 752 N N . VAL A 1 92 ? 7.027 8.761 -8.085 1.00 91.62 92 VAL A N 1
ATOM 753 C CA . VAL A 1 92 ? 7.477 7.503 -7.465 1.00 91.62 92 VAL A CA 1
ATOM 754 C C . VAL A 1 92 ? 8.446 7.761 -6.306 1.00 91.62 92 VAL A C 1
ATOM 756 O O . VAL A 1 92 ? 8.261 7.207 -5.218 1.00 91.62 92 VAL A O 1
ATOM 759 N N . ILE A 1 93 ? 9.444 8.629 -6.493 1.00 93.81 93 ILE A N 1
ATOM 760 C CA . ILE A 1 93 ? 10.421 8.984 -5.452 1.00 93.81 93 ILE A CA 1
ATOM 761 C C . ILE A 1 93 ? 9.718 9.618 -4.247 1.00 93.81 93 ILE A C 1
ATOM 763 O O . ILE A 1 93 ? 9.949 9.196 -3.113 1.00 93.81 93 ILE A O 1
ATOM 767 N N . LEU A 1 94 ? 8.830 10.591 -4.470 1.00 94.81 94 LEU A N 1
ATOM 768 C CA . LEU A 1 94 ? 8.104 11.278 -3.397 1.00 94.81 94 LEU A CA 1
ATOM 769 C C . LEU A 1 94 ? 7.155 10.336 -2.646 1.00 94.81 94 LEU A C 1
ATOM 771 O O . LEU A 1 94 ? 7.101 10.361 -1.414 1.00 94.81 94 LEU A O 1
ATOM 775 N N . MET A 1 95 ? 6.441 9.467 -3.365 1.00 92.62 95 MET A N 1
ATOM 776 C CA . MET A 1 95 ? 5.569 8.460 -2.759 1.00 92.62 95 MET A CA 1
ATOM 777 C C . MET A 1 95 ? 6.377 7.464 -1.922 1.00 92.62 95 MET A C 1
ATOM 779 O O . MET A 1 95 ? 6.015 7.193 -0.777 1.00 92.62 95 MET A O 1
ATOM 783 N N . THR A 1 96 ? 7.517 6.991 -2.430 1.00 92.19 96 THR A N 1
ATOM 784 C CA . THR A 1 96 ? 8.410 6.074 -1.704 1.00 92.19 96 THR A CA 1
ATOM 785 C C . THR A 1 96 ? 9.024 6.746 -0.471 1.00 92.19 96 THR A C 1
ATOM 787 O O . THR A 1 96 ? 9.069 6.154 0.611 1.00 92.19 96 THR A O 1
ATOM 790 N N . ALA A 1 97 ? 9.412 8.019 -0.578 1.00 93.25 97 ALA A N 1
ATOM 791 C CA . ALA A 1 97 ? 9.898 8.810 0.550 1.00 93.25 97 ALA A CA 1
ATOM 792 C C . ALA A 1 97 ? 8.829 8.999 1.643 1.00 93.25 97 ALA A C 1
ATOM 794 O O . ALA A 1 97 ? 9.163 9.027 2.824 1.00 93.25 97 ALA A O 1
ATOM 795 N N . ASN A 1 98 ? 7.541 9.065 1.288 1.00 92.62 98 ASN A N 1
ATOM 796 C CA . ASN A 1 98 ? 6.438 9.108 2.257 1.00 92.62 98 ASN A CA 1
ATOM 797 C C . ASN A 1 98 ? 6.179 7.740 2.929 1.00 92.62 98 ASN A C 1
ATOM 799 O O . ASN A 1 98 ? 5.724 7.668 4.073 1.00 92.62 98 ASN A O 1
ATOM 803 N N . VAL A 1 99 ? 6.514 6.629 2.266 1.00 90.88 99 VAL A N 1
ATOM 804 C CA . VAL A 1 99 ? 6.405 5.280 2.851 1.00 90.88 99 VAL A CA 1
ATOM 805 C C . VAL A 1 99 ? 7.461 5.047 3.941 1.00 90.88 99 VAL A C 1
ATOM 807 O O . VAL A 1 99 ? 7.160 4.407 4.948 1.00 90.88 99 VAL A O 1
ATOM 810 N N . MET A 1 100 ? 8.661 5.618 3.817 1.00 87.56 100 MET A N 1
ATOM 811 C CA . MET A 1 100 ? 9.738 5.529 4.823 1.00 87.56 100 MET A CA 1
ATOM 812 C C . MET A 1 100 ? 9.290 5.834 6.269 1.00 87.56 100 MET A C 1
ATOM 814 O O . MET A 1 100 ? 9.397 4.951 7.130 1.00 87.56 100 MET A O 1
ATOM 818 N N . PRO A 1 101 ? 8.744 7.029 6.585 1.00 89.31 101 PRO A N 1
ATOM 819 C CA . PRO A 1 101 ? 8.295 7.337 7.939 1.00 89.31 101 PRO A CA 1
ATOM 820 C C . PRO A 1 101 ? 7.134 6.439 8.377 1.00 89.31 101 PRO A C 1
ATOM 822 O O . PRO A 1 101 ? 7.014 6.148 9.568 1.00 89.31 101 PRO A O 1
ATOM 825 N N . ARG A 1 102 ? 6.299 5.946 7.451 1.00 87.56 102 ARG A N 1
ATOM 826 C CA . ARG A 1 102 ? 5.219 4.993 7.759 1.00 87.56 102 ARG A CA 1
ATOM 827 C C . ARG A 1 102 ? 5.776 3.646 8.196 1.00 87.56 102 ARG A C 1
ATOM 829 O O . ARG A 1 102 ? 5.347 3.142 9.227 1.00 87.56 102 ARG A O 1
ATOM 836 N N . VAL A 1 103 ? 6.763 3.097 7.490 1.00 88.12 103 VAL A N 1
ATOM 837 C CA . VAL A 1 103 ? 7.432 1.856 7.907 1.00 88.12 103 VAL A CA 1
ATOM 838 C C . VAL A 1 103 ? 8.074 2.050 9.275 1.00 88.12 103 VAL A C 1
ATOM 840 O O . VAL A 1 103 ? 7.825 1.255 10.180 1.00 88.12 103 VAL A O 1
ATOM 843 N N . PHE A 1 104 ? 8.814 3.141 9.475 1.00 85.69 104 PHE A N 1
ATOM 844 C CA . PHE A 1 104 ? 9.468 3.417 10.753 1.00 85.69 104 PHE A CA 1
ATOM 845 C C . PHE A 1 104 ? 8.465 3.528 11.915 1.00 85.69 104 PHE A C 1
ATOM 847 O O . PHE A 1 104 ? 8.604 2.860 12.941 1.00 85.69 104 PHE A O 1
ATOM 854 N N . THR A 1 105 ? 7.409 4.325 11.749 1.00 87.81 105 THR A N 1
ATOM 855 C CA . THR A 1 105 ? 6.406 4.552 12.800 1.00 87.81 105 THR A CA 1
ATOM 856 C C . THR A 1 105 ? 5.523 3.333 13.050 1.00 87.81 105 THR A C 1
ATOM 858 O O . THR A 1 105 ? 5.347 2.954 14.202 1.00 87.81 105 THR A O 1
ATOM 861 N N . LEU A 1 106 ? 4.997 2.681 12.012 1.00 84.69 106 LEU A N 1
ATOM 862 C CA . LEU A 1 106 ? 4.044 1.577 12.162 1.00 84.69 106 LEU A CA 1
ATOM 863 C C . LEU A 1 106 ? 4.723 0.269 12.578 1.00 84.69 106 LEU A C 1
ATOM 865 O O . LEU A 1 106 ? 4.183 -0.489 13.384 1.00 84.69 106 LEU A O 1
ATOM 869 N N . THR A 1 107 ? 5.905 -0.029 12.029 1.00 82.69 107 THR A N 1
ATOM 870 C CA . THR A 1 107 ? 6.547 -1.332 12.254 1.00 82.69 107 THR A CA 1
ATOM 871 C C . THR A 1 107 ? 7.553 -1.305 13.404 1.00 82.69 107 THR A C 1
ATOM 873 O O . THR A 1 107 ? 7.575 -2.260 14.195 1.00 82.69 107 THR A O 1
ATOM 876 N N . LEU A 1 108 ? 8.348 -0.232 13.534 1.00 81.88 108 LEU A N 1
ATOM 877 C CA . LEU A 1 108 ? 9.494 -0.165 14.452 1.00 81.88 108 LEU A CA 1
ATOM 878 C C . LEU A 1 108 ? 9.200 0.593 15.754 1.00 81.88 108 LEU A C 1
ATOM 880 O O . LEU A 1 108 ? 9.802 0.276 16.778 1.00 81.88 108 LEU A O 1
ATOM 884 N N . SER A 1 109 ? 8.275 1.558 15.755 1.00 89.25 109 SER A N 1
ATOM 885 C CA . SER A 1 109 ? 7.991 2.355 16.955 1.00 89.25 109 SER A CA 1
ATOM 886 C C . SER A 1 109 ? 7.221 1.562 18.010 1.00 89.25 109 SER A C 1
ATOM 888 O O . SER A 1 109 ? 6.057 1.204 17.820 1.00 89.25 109 SER A O 1
ATOM 890 N N . GLN A 1 110 ? 7.841 1.365 19.176 1.00 89.00 110 GLN A N 1
ATOM 891 C CA . GLN A 1 110 ? 7.157 0.771 20.326 1.00 89.00 110 GLN A CA 1
ATOM 892 C C . GLN A 1 110 ? 6.003 1.654 20.814 1.00 89.00 110 GLN A C 1
ATOM 894 O O . GLN A 1 110 ? 4.918 1.149 21.074 1.00 89.00 110 GLN A O 1
ATOM 899 N N . LYS A 1 111 ? 6.195 2.981 20.828 1.00 91.88 111 LYS A N 1
ATOM 900 C CA . LYS A 1 111 ? 5.163 3.942 21.252 1.00 91.88 111 LYS A CA 1
ATOM 901 C C . LYS A 1 111 ? 3.878 3.802 20.435 1.00 91.88 111 LYS A C 1
ATOM 903 O O . LYS A 1 111 ? 2.787 3.885 20.985 1.00 91.88 111 LYS A O 1
ATOM 908 N N . TYR A 1 112 ? 4.005 3.571 19.126 1.00 90.69 112 TYR A N 1
ATOM 909 C CA . TYR A 1 112 ? 2.845 3.361 18.259 1.00 90.69 112 TYR A CA 1
ATOM 910 C C . TYR A 1 112 ? 2.112 2.054 18.596 1.00 90.69 112 TYR A C 1
ATOM 912 O O . TYR A 1 112 ? 0.885 2.028 18.644 1.00 90.69 112 TYR A O 1
ATOM 920 N N . ARG A 1 113 ? 2.853 0.978 18.882 1.00 90.06 113 ARG A N 1
ATOM 921 C CA . ARG A 1 113 ? 2.274 -0.317 19.275 1.00 90.06 113 ARG A CA 1
ATOM 922 C C . ARG A 1 113 ? 1.576 -0.252 20.630 1.00 90.06 113 ARG A C 1
ATOM 924 O O . ARG A 1 113 ? 0.491 -0.810 20.777 1.00 90.06 113 ARG A O 1
ATOM 931 N N . ASP A 1 114 ? 2.160 0.465 21.584 1.00 92.38 114 ASP A N 1
ATOM 932 C CA . ASP A 1 114 ? 1.564 0.682 22.902 1.00 92.38 114 ASP A CA 1
ATOM 933 C C . ASP A 1 114 ? 0.276 1.509 22.789 1.00 92.38 114 ASP A C 1
ATOM 935 O O . ASP A 1 114 ? -0.740 1.145 23.382 1.00 92.38 114 ASP A O 1
ATOM 939 N N . LEU A 1 115 ? 0.272 2.547 21.943 1.00 93.38 115 LEU A N 1
ATOM 940 C CA . LEU A 1 115 ? -0.933 3.316 21.628 1.00 93.38 115 LEU A CA 1
ATOM 941 C C . LEU A 1 115 ? -2.003 2.445 20.959 1.00 93.38 115 LEU A C 1
ATOM 943 O O . LEU A 1 115 ? -3.178 2.538 21.301 1.00 93.38 115 LEU A O 1
ATOM 947 N N . ALA A 1 116 ? -1.621 1.572 20.025 1.00 92.62 116 ALA A N 1
ATOM 948 C CA . ALA A 1 116 ? -2.557 0.660 19.372 1.00 92.62 116 ALA A CA 1
ATOM 949 C C . ALA A 1 116 ? -3.158 -0.353 20.366 1.00 92.62 116 ALA A C 1
ATOM 951 O O . ALA A 1 116 ? -4.359 -0.627 20.320 1.00 92.62 116 ALA A O 1
ATOM 952 N N . LYS A 1 117 ? -2.357 -0.862 21.311 1.00 93.75 117 LYS A N 1
ATOM 953 C CA . LYS A 1 117 ? -2.846 -1.674 22.433 1.00 93.75 117 LYS A CA 1
ATOM 954 C C . LYS A 1 117 ? -3.840 -0.887 23.278 1.00 93.75 117 LYS A C 1
ATOM 956 O O . LYS A 1 117 ? -4.923 -1.391 23.569 1.00 93.75 117 LYS A O 1
ATOM 961 N N . GLU A 1 118 ? -3.490 0.326 23.688 1.00 95.00 118 GLU A N 1
ATOM 962 C CA . GLU A 1 118 ? -4.355 1.168 24.513 1.00 95.00 118 GLU A CA 1
ATOM 963 C C . GLU A 1 118 ? -5.66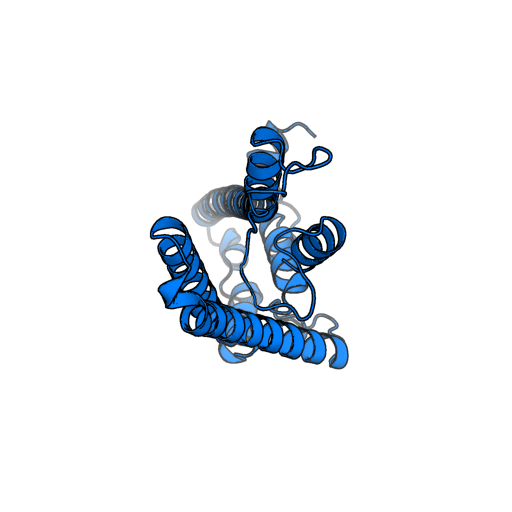7 1.506 23.797 1.00 95.00 118 GLU A C 1
ATOM 965 O O . GLU A 1 118 ? -6.744 1.424 24.392 1.00 95.00 118 GLU A O 1
ATOM 970 N N . PHE A 1 119 ? -5.595 1.768 22.492 1.00 93.75 119 PHE A N 1
ATOM 971 C CA . PHE A 1 119 ? -6.764 1.954 21.652 1.00 93.75 119 PHE A CA 1
ATOM 972 C C . PHE A 1 119 ? -7.692 0.740 21.707 1.00 93.75 119 PHE A C 1
ATOM 974 O O . PHE A 1 119 ? -8.860 0.887 22.054 1.00 93.75 119 PHE A O 1
ATOM 981 N N . LEU A 1 120 ? -7.173 -0.460 21.437 1.00 92.88 120 LEU A N 1
ATOM 982 C CA . LEU A 1 120 ? -7.967 -1.692 21.372 1.00 92.88 120 LEU A CA 1
ATOM 983 C C . LEU A 1 120 ? -8.471 -2.188 22.733 1.00 92.88 120 LEU A C 1
ATOM 985 O O . LEU A 1 120 ? -9.420 -2.965 22.758 1.00 92.88 120 LEU A O 1
ATOM 989 N N . THR A 1 121 ? -7.849 -1.774 23.840 1.00 91.38 121 THR A N 1
ATOM 990 C CA . THR A 1 121 ? -8.139 -2.317 25.181 1.00 91.38 121 THR A CA 1
ATOM 991 C C . THR A 1 121 ? -8.807 -1.338 26.138 1.00 91.38 121 THR A C 1
ATOM 993 O O . THR A 1 121 ? -9.374 -1.780 27.134 1.00 91.38 121 THR A O 1
ATOM 996 N N . LYS A 1 122 ? -8.739 -0.028 25.871 1.00 92.56 122 LYS A N 1
ATOM 997 C CA . LYS A 1 122 ? -9.260 1.001 26.784 1.00 92.56 122 LYS A CA 1
ATOM 998 C C . LYS A 1 122 ? -10.045 2.101 26.079 1.00 92.56 122 LYS A C 1
ATOM 1000 O O . LYS A 1 122 ? -11.138 2.435 26.513 1.00 92.56 122 LYS A O 1
ATOM 1005 N N . ILE A 1 123 ? -9.493 2.678 25.009 1.00 93.19 123 ILE A N 1
ATOM 1006 C CA . ILE A 1 123 ? -10.063 3.890 24.384 1.00 93.19 123 ILE A CA 1
ATOM 1007 C C . ILE A 1 123 ? -11.221 3.548 23.439 1.00 93.19 123 ILE A C 1
ATOM 1009 O O . ILE A 1 123 ? -12.096 4.379 23.206 1.00 93.19 123 ILE A O 1
ATOM 1013 N N . HIS A 1 124 ? -11.243 2.334 22.882 1.00 93.12 124 HIS A N 1
ATOM 1014 C CA . HIS A 1 124 ? -12.244 1.933 21.903 1.00 93.12 124 HIS A CA 1
ATOM 1015 C C . HIS A 1 124 ? -13.676 2.202 22.388 1.00 93.12 124 HIS A C 1
ATOM 1017 O O . HIS A 1 124 ? -14.053 1.799 23.487 1.00 93.12 124 HIS A O 1
ATOM 1023 N N . LEU A 1 125 ? -14.518 2.767 21.515 1.00 91.69 125 LEU A N 1
ATOM 1024 C CA . LEU A 1 125 ? -15.910 3.134 21.827 1.00 91.69 125 LEU A CA 1
ATOM 1025 C C . LEU A 1 125 ? -16.764 1.953 22.332 1.00 91.69 125 LEU A C 1
ATOM 1027 O O . LEU A 1 125 ? -17.789 2.143 22.978 1.00 91.69 125 LEU A O 1
ATOM 1031 N N . PHE A 1 126 ? -16.308 0.728 22.069 1.00 90.94 126 PHE A N 1
ATOM 1032 C CA . PHE A 1 126 ? -16.865 -0.512 22.612 1.00 90.94 126 PHE A CA 1
ATOM 1033 C C . PHE A 1 126 ? -16.990 -0.492 24.139 1.00 90.94 126 PHE A C 1
ATOM 1035 O O . PHE A 1 126 ? -18.014 -0.923 24.653 1.00 90.94 126 PHE A O 1
ATOM 1042 N N . TYR A 1 127 ? -15.989 0.029 24.854 1.00 91.69 127 TYR A N 1
ATOM 1043 C CA . TYR A 1 127 ? -15.977 0.051 26.322 1.00 91.69 127 TYR A CA 1
ATOM 1044 C C . TYR A 1 127 ? -16.938 1.083 26.918 1.00 91.69 127 TYR A C 1
ATOM 1046 O O . TYR A 1 127 ? -17.225 1.035 28.108 1.00 91.69 127 TYR A O 1
ATOM 1054 N N . PHE A 1 128 ? -17.467 1.986 26.089 1.00 91.00 128 PHE A N 1
ATOM 1055 C CA . PHE A 1 128 ? -18.351 3.068 26.515 1.00 91.00 128 PHE A CA 1
ATOM 1056 C C . PHE A 1 128 ? -19.802 2.883 26.047 1.00 91.00 128 PHE A C 1
ATOM 1058 O O . PHE A 1 128 ? -20.659 3.713 26.353 1.00 91.00 128 PHE A O 1
ATOM 1065 N N . LYS A 1 129 ? -20.098 1.807 25.305 1.00 88.25 129 LYS A N 1
ATOM 1066 C CA . LYS A 1 129 ? -21.391 1.612 24.626 1.00 88.25 129 LYS A CA 1
ATOM 1067 C C . LYS A 1 129 ? -22.581 1.510 25.592 1.00 88.25 129 LYS A C 1
ATOM 1069 O O . LYS A 1 129 ? -23.672 1.947 25.237 1.00 88.25 129 LYS A O 1
ATOM 1074 N N . ASP A 1 130 ? -22.356 1.000 26.805 1.00 89.81 130 ASP A N 1
ATOM 1075 C CA . ASP A 1 130 ? -23.406 0.711 27.793 1.00 89.81 130 ASP A CA 1
ATOM 1076 C C . ASP A 1 130 ? -23.642 1.860 28.798 1.00 89.81 130 ASP A C 1
ATOM 1078 O O . ASP A 1 130 ? -24.491 1.752 29.677 1.00 89.81 130 ASP A O 1
ATOM 1082 N N . HIS A 1 131 ? -22.939 2.994 28.665 1.00 91.94 131 HIS A N 1
ATOM 1083 C CA . HIS A 1 131 ? -23.092 4.133 29.585 1.00 91.94 131 HIS A CA 1
ATOM 1084 C C . HIS A 1 131 ? -24.441 4.856 29.464 1.00 91.94 131 HIS A C 1
ATOM 1086 O O . HIS A 1 131 ? -24.894 5.482 30.420 1.00 91.94 131 HIS A O 1
ATOM 1092 N N . SER A 1 132 ? -25.063 4.849 28.283 1.00 93.31 132 SER A N 1
ATOM 1093 C CA . SER A 1 132 ? -26.384 5.447 28.058 1.00 93.31 132 SER A CA 1
ATOM 1094 C C . SER A 1 132 ? -27.001 4.965 26.738 1.00 93.31 132 SER A C 1
ATOM 1096 O O . SER A 1 132 ? -26.270 4.535 25.840 1.00 93.31 132 SER A O 1
ATOM 1098 N N . PRO A 1 133 ? -28.325 5.119 26.542 1.00 90.62 133 PRO A N 1
ATOM 1099 C CA . PRO A 1 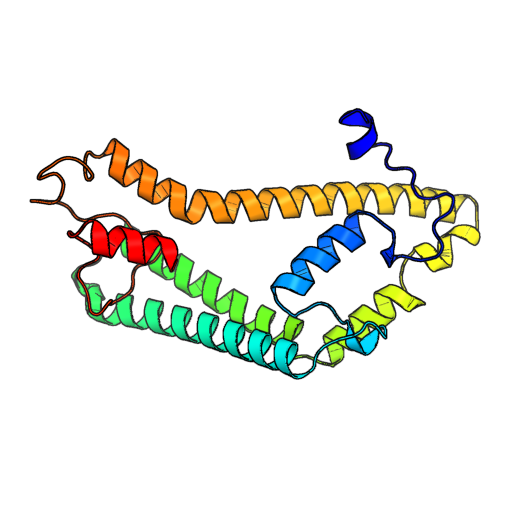133 ? -28.962 4.842 25.251 1.00 90.62 133 PRO A CA 1
ATOM 1100 C C . PRO A 1 133 ? -28.353 5.653 24.093 1.00 90.62 133 PRO A C 1
ATOM 1102 O O . PRO A 1 133 ? -28.189 5.146 22.982 1.00 90.62 133 PRO A O 1
ATOM 1105 N N . TYR A 1 134 ? -27.951 6.902 24.359 1.00 92.94 134 TYR A N 1
ATOM 1106 C CA . TYR A 1 134 ? -27.273 7.757 23.381 1.00 92.94 134 TYR A CA 1
ATOM 1107 C C . TYR A 1 134 ? -25.859 7.264 23.045 1.00 92.94 134 TYR A C 1
ATOM 1109 O O . TYR A 1 134 ? -25.440 7.347 21.886 1.00 92.94 134 TYR A O 1
ATOM 1117 N 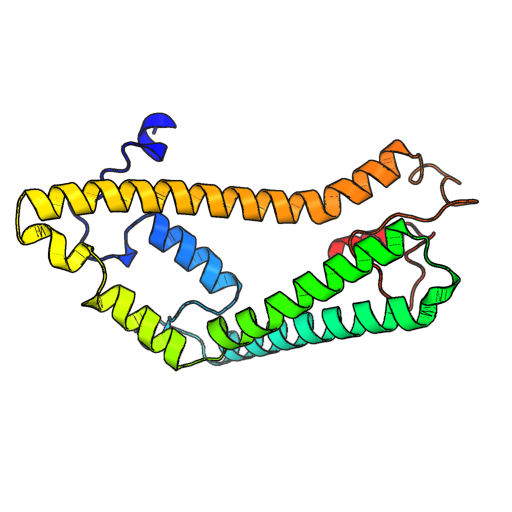N . ALA A 1 135 ? -25.133 6.714 24.024 1.00 91.00 135 ALA A N 1
ATOM 1118 C CA . ALA A 1 135 ? -23.818 6.115 23.804 1.00 91.00 135 ALA A CA 1
ATOM 1119 C C . ALA A 1 135 ? -23.919 4.884 22.893 1.00 91.00 135 ALA A C 1
ATOM 1121 O O . ALA A 1 135 ? -23.168 4.784 21.923 1.00 91.00 135 ALA A O 1
ATOM 1122 N N . MET A 1 136 ? -24.908 4.014 23.119 1.00 90.50 136 MET A N 1
ATOM 1123 C CA . MET A 1 136 ? -25.175 2.862 22.253 1.00 90.50 136 MET A CA 1
ATOM 1124 C C . MET A 1 136 ? -25.520 3.288 20.818 1.00 90.50 136 MET A C 1
ATOM 1126 O O . MET A 1 136 ? -25.002 2.728 19.849 1.00 90.50 136 MET A O 1
ATOM 1130 N N . LEU A 1 137 ? -26.362 4.315 20.658 1.00 90.69 137 LEU A N 1
ATOM 1131 C CA . LEU A 1 137 ? -26.732 4.842 19.343 1.00 90.69 137 LEU A CA 1
ATOM 1132 C C . LEU A 1 137 ? -25.524 5.439 18.605 1.00 90.69 137 LEU A C 1
ATOM 1134 O O . LEU A 1 137 ? -25.346 5.203 17.408 1.00 90.69 137 LEU A O 1
ATOM 1138 N N . THR A 1 138 ? -24.665 6.168 19.318 1.00 91.94 138 THR A N 1
ATOM 1139 C CA . THR A 1 138 ? -23.416 6.716 18.768 1.00 91.94 138 THR A CA 1
ATOM 1140 C C . THR A 1 138 ? -22.456 5.600 18.374 1.00 91.94 138 THR A C 1
ATOM 1142 O O . THR A 1 138 ? -21.930 5.609 17.263 1.00 91.94 138 THR A O 1
ATOM 1145 N N . HIS A 1 139 ? -22.291 4.595 19.234 1.00 90.38 139 HIS A N 1
ATOM 1146 C CA . HIS A 1 139 ? -21.487 3.410 18.962 1.00 90.38 139 HIS A CA 1
ATOM 1147 C C . HIS A 1 139 ? -21.929 2.698 17.677 1.00 90.38 139 HIS A C 1
ATOM 1149 O O . HIS A 1 139 ? -21.096 2.449 16.807 1.00 90.38 139 HIS A O 1
ATOM 1155 N N . LYS A 1 140 ? -23.237 2.452 17.504 1.00 89.31 140 LYS A N 1
ATOM 1156 C CA . LYS A 1 140 ? -23.799 1.846 16.283 1.00 89.31 140 LYS A CA 1
ATOM 1157 C C . LYS A 1 140 ? -23.473 2.666 15.028 1.00 89.31 140 LYS A C 1
ATOM 1159 O O . LYS A 1 140 ? -23.025 2.103 14.029 1.00 89.31 140 LYS A O 1
ATOM 1164 N N . LYS A 1 141 ? -23.642 3.992 15.083 1.00 91.00 141 LYS A N 1
ATOM 1165 C CA . LYS A 1 141 ? -23.349 4.892 13.953 1.00 91.00 141 LYS A CA 1
ATOM 1166 C C . LYS A 1 141 ? -21.866 4.908 13.589 1.00 91.00 141 LYS A C 1
ATOM 1168 O O . LYS A 1 141 ? -21.524 4.719 12.425 1.00 91.00 141 LYS A O 1
ATOM 1173 N N . VAL A 1 142 ? -20.989 5.106 14.572 1.00 92.00 142 VAL A N 1
ATOM 1174 C CA . VAL A 1 142 ? -19.535 5.149 14.353 1.00 92.00 142 VAL A CA 1
ATOM 1175 C C . VAL A 1 142 ? -19.034 3.806 13.829 1.00 92.00 142 VAL A C 1
ATOM 1177 O O . VAL A 1 142 ? -18.263 3.781 12.876 1.00 92.00 142 VAL A O 1
ATOM 1180 N N . HIS A 1 143 ? -19.525 2.692 14.376 1.00 90.25 143 HIS A N 1
ATOM 1181 C CA . HIS A 1 143 ? -19.185 1.355 13.897 1.00 90.25 143 HIS A CA 1
ATOM 1182 C C . HIS A 1 143 ? -19.519 1.171 12.408 1.00 90.25 143 HIS A C 1
ATOM 1184 O O . HIS A 1 143 ? -18.679 0.698 11.641 1.00 90.25 143 HIS A O 1
ATOM 1190 N N . LEU A 1 144 ? -20.722 1.576 11.984 1.00 90.19 144 LEU A N 1
ATOM 1191 C CA . LEU A 1 144 ? -21.123 1.505 10.579 1.00 90.19 144 LEU A CA 1
ATOM 1192 C C . LEU A 1 144 ? -20.200 2.347 9.686 1.00 90.19 144 LEU A C 1
ATOM 1194 O O . LEU A 1 144 ? -19.757 1.872 8.641 1.00 90.19 144 LEU A O 1
ATOM 1198 N N . VAL A 1 145 ? -19.857 3.565 10.117 1.00 93.12 145 VAL A N 1
ATOM 1199 C CA . VAL A 1 145 ? -18.906 4.425 9.395 1.00 93.12 145 VAL A CA 1
ATOM 1200 C C . VAL A 1 145 ? -17.537 3.748 9.288 1.00 93.12 145 VAL A C 1
ATOM 1202 O O . VAL A 1 145 ? -16.990 3.664 8.192 1.00 93.12 145 VAL A O 1
ATOM 1205 N N . CYS A 1 146 ? -17.000 3.200 10.382 1.00 93.00 146 CYS A N 1
ATOM 1206 C CA . CYS A 1 146 ? -15.720 2.488 10.378 1.00 93.00 146 CYS A CA 1
ATOM 1207 C C . CYS A 1 146 ? -15.723 1.278 9.433 1.00 93.00 146 CYS A C 1
ATOM 1209 O O . CYS A 1 146 ? -14.730 1.049 8.739 1.00 93.00 146 CYS A O 1
ATOM 1211 N N . HIS A 1 147 ? -16.827 0.525 9.379 1.00 91.81 147 HIS A N 1
ATOM 1212 C CA . HIS A 1 147 ? -17.017 -0.601 8.458 1.00 91.81 147 HIS A CA 1
ATOM 1213 C C . HIS A 1 147 ? -16.974 -0.163 6.996 1.00 91.81 147 HIS A C 1
ATOM 1215 O O . HIS A 1 147 ? -16.156 -0.675 6.231 1.00 91.81 147 HIS A O 1
ATOM 1221 N N . LEU A 1 148 ? -17.779 0.833 6.624 1.00 93.12 148 LEU A N 1
ATOM 1222 C CA . LEU A 1 148 ? -17.823 1.348 5.255 1.00 93.12 148 LEU A CA 1
ATOM 1223 C C . LEU A 1 148 ? -16.486 1.968 4.827 1.00 93.12 148 LEU A C 1
ATOM 1225 O O . LEU A 1 148 ? -16.001 1.685 3.733 1.00 93.12 148 LEU A O 1
ATOM 1229 N N . VAL A 1 149 ? -15.856 2.761 5.698 1.00 94.44 149 VAL A N 1
ATOM 1230 C CA . VAL A 1 149 ? -14.557 3.390 5.412 1.00 94.44 149 VAL A CA 1
ATOM 1231 C C . VAL A 1 149 ? -13.465 2.337 5.253 1.00 94.44 149 VAL A C 1
ATOM 1233 O O . VAL A 1 149 ? -12.679 2.415 4.315 1.00 94.44 149 VAL A O 1
ATOM 1236 N N . SER A 1 150 ? -13.432 1.317 6.112 1.00 93.69 150 SER A N 1
ATOM 1237 C CA . SER A 1 150 ? -12.425 0.252 6.020 1.00 93.69 150 SER A CA 1
ATOM 1238 C C . SER A 1 150 ? -12.578 -0.581 4.744 1.00 93.69 150 SER A C 1
ATOM 1240 O O . SER A 1 150 ? -11.575 -0.940 4.133 1.00 93.69 150 SER A O 1
ATOM 1242 N N . LEU A 1 151 ? -13.813 -0.849 4.302 1.00 93.62 151 LEU A N 1
ATOM 1243 C CA . LEU A 1 151 ? -14.079 -1.494 3.010 1.00 93.62 151 LEU A CA 1
ATOM 1244 C C . LEU A 1 151 ? -13.671 -0.610 1.827 1.00 93.62 151 LEU A C 1
ATOM 1246 O O . LEU A 1 151 ? -13.073 -1.108 0.877 1.00 93.62 151 LEU A O 1
ATOM 1250 N N . CYS A 1 152 ? -13.958 0.691 1.893 1.00 94.75 152 CYS A N 1
ATOM 1251 C CA . CYS A 1 152 ? -13.557 1.650 0.866 1.00 94.75 152 CYS A CA 1
ATOM 1252 C C . CYS A 1 152 ? -12.028 1.718 0.730 1.00 94.75 152 CYS A C 1
ATOM 1254 O O . CYS A 1 152 ? -11.501 1.569 -0.370 1.00 94.75 152 CYS A O 1
ATOM 1256 N N . LEU A 1 153 ? -11.308 1.842 1.850 1.00 94.56 153 LEU A N 1
ATOM 1257 C CA . LEU A 1 153 ? -9.842 1.856 1.869 1.00 94.56 153 LEU A CA 1
ATOM 1258 C C . LEU A 1 153 ? -9.248 0.547 1.343 1.00 94.56 153 LEU A C 1
ATOM 1260 O O . LEU A 1 153 ? -8.294 0.573 0.568 1.00 94.56 153 LEU A O 1
ATOM 1264 N N . LEU A 1 154 ? -9.829 -0.594 1.723 1.00 93.62 154 LEU A N 1
ATOM 1265 C CA . LEU A 1 154 ? -9.434 -1.899 1.201 1.00 93.62 154 LEU A CA 1
ATOM 1266 C C . LEU A 1 154 ? -9.596 -1.960 -0.323 1.00 93.62 154 LEU A C 1
ATOM 1268 O O . LEU A 1 154 ? -8.672 -2.357 -1.029 1.00 93.62 154 LEU A O 1
ATOM 1272 N N . PHE A 1 155 ? -10.756 -1.547 -0.830 1.00 94.38 155 PHE A N 1
ATOM 1273 C CA . PHE A 1 155 ? -11.033 -1.537 -2.261 1.00 94.38 155 PHE A CA 1
ATOM 1274 C C . PHE A 1 155 ? -10.092 -0.593 -3.020 1.00 94.38 155 PHE A C 1
ATOM 1276 O O . PHE A 1 155 ? -9.531 -0.986 -4.042 1.00 94.38 155 PHE A O 1
ATOM 1283 N N . GLN A 1 156 ? -9.864 0.617 -2.500 1.00 94.25 156 GLN A N 1
ATOM 1284 C CA . GLN A 1 156 ? -8.928 1.579 -3.079 1.00 94.25 156 GLN A CA 1
ATOM 1285 C C . GLN A 1 156 ? -7.507 1.009 -3.133 1.00 94.25 156 GLN A C 1
ATOM 1287 O O . GLN A 1 156 ? -6.836 1.144 -4.153 1.00 94.25 156 GLN A O 1
ATOM 1292 N N . MET A 1 157 ? -7.058 0.339 -2.070 1.00 92.12 157 MET A N 1
ATOM 1293 C CA . MET A 1 157 ? -5.737 -0.285 -2.021 1.00 92.12 157 MET A CA 1
ATOM 1294 C C . MET A 1 157 ? -5.605 -1.419 -3.047 1.00 92.12 157 MET A C 1
ATOM 1296 O O . MET A 1 157 ? -4.646 -1.431 -3.811 1.00 92.12 157 MET A O 1
ATOM 1300 N N . LEU A 1 158 ? -6.570 -2.345 -3.106 1.00 92.31 158 LEU A N 1
ATOM 1301 C CA . LEU A 1 158 ? -6.552 -3.457 -4.068 1.00 92.31 158 LEU A CA 1
ATOM 1302 C C . LEU A 1 158 ? -6.604 -2.961 -5.517 1.00 92.31 158 LEU A C 1
ATOM 1304 O O . LEU A 1 158 ? -5.888 -3.473 -6.377 1.00 92.31 158 LEU A O 1
ATOM 1308 N N . THR A 1 159 ? -7.420 -1.939 -5.772 1.00 93.75 159 THR A N 1
ATOM 1309 C CA . THR A 1 159 ? -7.522 -1.301 -7.087 1.00 93.75 159 THR A CA 1
ATOM 1310 C C . THR A 1 159 ? -6.210 -0.614 -7.450 1.00 93.75 159 THR A C 1
ATOM 1312 O O . THR A 1 159 ? -5.702 -0.833 -8.543 1.00 93.75 159 THR A O 1
ATOM 1315 N N . GLY A 1 160 ? -5.617 0.151 -6.529 1.00 90.56 160 GLY A N 1
ATOM 1316 C CA . GLY A 1 160 ? -4.332 0.817 -6.740 1.00 90.56 160 GLY A CA 1
ATOM 1317 C C . GLY A 1 160 ? -3.203 -0.166 -7.047 1.00 90.56 160 GLY A C 1
ATOM 1318 O O . GLY A 1 160 ? -2.512 0.012 -8.044 1.00 90.56 160 GLY A O 1
ATOM 1319 N N . LEU A 1 161 ? -3.071 -1.235 -6.253 1.00 88.19 161 LEU A N 1
ATOM 1320 C CA . LEU A 1 161 ? -2.084 -2.302 -6.475 1.00 88.19 161 LEU A CA 1
ATOM 1321 C C . LEU A 1 161 ? -2.256 -2.964 -7.847 1.00 88.19 161 LEU A C 1
ATOM 1323 O O . LEU A 1 161 ? -1.282 -3.179 -8.559 1.00 88.19 161 LEU A O 1
ATOM 1327 N N . SER A 1 162 ? -3.499 -3.255 -8.236 1.00 89.62 162 SER A N 1
ATOM 1328 C CA . SER A 1 162 ? -3.784 -3.899 -9.521 1.00 89.62 162 SER A CA 1
ATOM 1329 C C . SER A 1 162 ? -3.478 -2.959 -10.690 1.00 89.62 162 SER A C 1
ATOM 1331 O O . SER A 1 162 ? -2.790 -3.335 -11.635 1.00 89.62 162 SER A O 1
ATOM 1333 N N . LEU A 1 163 ? -3.961 -1.716 -10.627 1.00 90.75 163 LEU A N 1
ATOM 1334 C CA . LEU A 1 163 ? -3.796 -0.739 -11.702 1.00 90.75 163 LEU A CA 1
ATOM 1335 C C . LEU A 1 163 ? -2.344 -0.300 -11.892 1.00 90.75 163 LEU A C 1
ATOM 1337 O O . LEU A 1 163 ? -1.974 0.028 -13.016 1.00 90.75 163 LEU A O 1
ATOM 1341 N N . PHE A 1 164 ? -1.527 -0.337 -10.837 1.00 87.00 164 PHE A N 1
ATOM 1342 C CA . PHE A 1 164 ? -0.120 0.047 -10.907 1.00 87.00 164 PHE A CA 1
ATOM 1343 C C . PHE A 1 164 ? 0.648 -0.726 -11.989 1.00 87.00 164 PHE A C 1
ATOM 1345 O O . PHE A 1 164 ? 1.368 -0.116 -12.772 1.00 87.00 164 PHE A O 1
ATOM 1352 N N . ASN A 1 165 ? 0.417 -2.039 -12.093 1.00 86.88 165 ASN A N 1
ATOM 1353 C CA . ASN A 1 165 ? 1.018 -2.886 -13.126 1.00 86.88 165 ASN A CA 1
ATOM 1354 C C . ASN A 1 165 ? 0.112 -3.055 -14.358 1.00 86.88 165 ASN A C 1
ATOM 1356 O O . ASN A 1 165 ? 0.603 -3.100 -15.484 1.00 86.88 165 ASN A O 1
ATOM 1360 N N . LEU A 1 166 ? -1.215 -3.100 -14.185 1.00 90.44 166 LEU A N 1
ATOM 1361 C CA . LEU A 1 166 ? -2.129 -3.329 -15.311 1.00 90.44 166 LEU A CA 1
ATOM 1362 C C . LEU A 1 166 ? -2.170 -2.170 -16.313 1.00 90.44 166 LEU A C 1
ATOM 1364 O O . LEU A 1 166 ? -2.335 -2.425 -17.503 1.00 90.44 166 LEU A O 1
ATOM 1368 N N . ILE A 1 167 ? -2.020 -0.918 -15.869 1.00 90.88 167 ILE A N 1
ATOM 1369 C CA . ILE A 1 167 ? -2.002 0.244 -16.771 1.00 90.88 167 ILE A CA 1
ATOM 1370 C C . ILE A 1 167 ? -0.830 0.161 -17.763 1.00 90.88 167 ILE A C 1
ATOM 1372 O O . ILE A 1 167 ? -1.105 0.144 -18.963 1.00 90.88 167 ILE A O 1
ATOM 1376 N N . PRO A 1 168 ? 0.444 0.047 -17.334 1.00 88.69 168 PRO A N 1
ATOM 1377 C CA . PRO A 1 168 ? 1.555 -0.065 -18.280 1.00 88.69 168 PRO A CA 1
ATOM 1378 C C . PRO A 1 168 ? 1.461 -1.331 -19.142 1.00 88.69 168 PRO A C 1
ATOM 1380 O O . PRO A 1 168 ? 1.765 -1.283 -20.334 1.00 88.69 168 PRO A O 1
ATOM 1383 N N . MET A 1 169 ? 0.957 -2.448 -18.599 1.00 90.31 169 MET A N 1
ATOM 1384 C CA . MET A 1 169 ? 0.696 -3.652 -19.401 1.00 90.31 169 MET A CA 1
ATOM 1385 C C . MET A 1 169 ? -0.332 -3.397 -20.513 1.00 90.31 169 MET A C 1
ATOM 1387 O O . MET A 1 169 ? -0.134 -3.806 -21.658 1.00 90.31 169 MET A O 1
ATOM 1391 N N . TYR A 1 170 ? -1.421 -2.692 -20.202 1.00 91.69 170 TYR A N 1
ATOM 1392 C CA . TYR A 1 170 ? -2.433 -2.321 -21.185 1.00 91.69 170 TYR A CA 1
ATOM 1393 C C . TYR A 1 170 ? -1.892 -1.333 -22.224 1.00 91.69 170 TYR A C 1
ATOM 1395 O O . TYR A 1 170 ? -2.172 -1.492 -23.414 1.00 91.69 170 TYR A O 1
ATOM 1403 N N . THR A 1 171 ? -1.087 -0.346 -21.821 1.00 90.06 171 THR A N 1
ATOM 1404 C CA . THR A 1 171 ? -0.442 0.577 -22.766 1.00 90.06 171 THR A CA 1
ATOM 1405 C C . THR A 1 171 ? 0.488 -0.169 -23.720 1.00 90.06 171 THR A C 1
ATOM 1407 O O . THR A 1 171 ? 0.431 0.042 -24.931 1.00 90.06 171 THR A O 1
ATOM 1410 N N . ASN A 1 172 ? 1.282 -1.116 -23.213 1.00 90.75 172 ASN A N 1
ATOM 1411 C CA . ASN A 1 172 ? 2.147 -1.955 -24.044 1.00 90.75 172 ASN A CA 1
ATOM 1412 C C . ASN A 1 172 ? 1.347 -2.839 -25.009 1.00 90.75 172 ASN A C 1
ATOM 1414 O O . ASN A 1 172 ? 1.705 -2.943 -26.184 1.00 90.75 172 ASN A O 1
ATOM 1418 N N . TYR A 1 173 ? 0.249 -3.437 -24.538 1.00 90.00 173 TYR A N 1
ATOM 1419 C CA . TYR A 1 173 ? -0.648 -4.241 -25.370 1.00 90.00 173 TYR A CA 1
ATOM 1420 C C . TYR A 1 173 ? -1.297 -3.407 -26.480 1.00 90.00 173 TYR A C 1
ATOM 1422 O O . TYR A 1 173 ? -1.197 -3.757 -27.654 1.00 90.00 173 TYR A O 1
ATOM 1430 N N . SER A 1 174 ? -1.928 -2.288 -26.118 1.00 90.94 174 SER A N 1
ATOM 1431 C CA . SER A 1 174 ? -2.624 -1.409 -27.066 1.00 90.94 174 SER A CA 1
ATOM 1432 C C . SER A 1 174 ? -1.679 -0.756 -28.077 1.00 90.94 174 SER A C 1
ATOM 1434 O O . SER A 1 174 ? -2.071 -0.546 -29.221 1.00 90.94 174 SER A O 1
ATOM 1436 N N . SER A 1 175 ? -0.420 -0.523 -27.698 1.00 88.31 175 SER A N 1
ATOM 1437 C CA . SER A 1 175 ? 0.632 -0.023 -28.595 1.00 88.31 175 SER A CA 1
ATOM 1438 C C . SER A 1 175 ? 1.271 -1.116 -29.468 1.00 88.31 175 SER A C 1
ATOM 1440 O O . SER A 1 175 ? 2.203 -0.836 -30.216 1.00 88.31 175 SER A O 1
ATOM 1442 N N . GLY A 1 176 ? 0.815 -2.372 -29.370 1.00 87.44 176 GLY A N 1
ATOM 1443 C CA . GLY A 1 176 ? 1.323 -3.493 -30.167 1.00 87.44 176 GLY A CA 1
ATOM 1444 C C . GLY A 1 176 ? 2.715 -3.993 -29.765 1.00 87.44 176 GLY A C 1
ATOM 1445 O O . GLY A 1 176 ? 3.306 -4.791 -30.492 1.00 87.44 176 GLY A O 1
ATOM 1446 N N . ARG A 1 177 ? 3.246 -3.582 -28.604 1.00 86.75 177 ARG A N 1
ATOM 1447 C CA . ARG A 1 177 ? 4.627 -3.891 -28.181 1.00 86.75 177 ARG A CA 1
ATOM 1448 C C . ARG A 1 177 ? 4.853 -5.370 -27.853 1.00 86.75 177 ARG A C 1
ATOM 1450 O O . ARG A 1 177 ? 5.990 -5.824 -27.859 1.00 86.75 177 ARG A O 1
ATOM 1457 N N . TYR A 1 178 ? 3.788 -6.136 -27.608 1.00 86.75 178 TYR A N 1
ATOM 1458 C CA . TYR A 1 178 ? 3.866 -7.591 -27.410 1.00 86.75 178 TYR A CA 1
ATOM 1459 C C . TYR A 1 178 ? 3.884 -8.403 -28.716 1.00 86.75 178 TYR A C 1
ATOM 1461 O O . TYR A 1 178 ? 4.111 -9.612 -28.673 1.00 86.75 178 TYR A O 1
ATOM 1469 N N . ALA A 1 179 ? 3.635 -7.783 -29.875 1.00 84.62 179 ALA A N 1
ATOM 1470 C CA . ALA A 1 179 ? 3.714 -8.472 -31.160 1.00 84.62 179 ALA A CA 1
ATOM 1471 C C . ALA A 1 179 ? 5.175 -8.751 -31.558 1.00 84.62 179 ALA A C 1
ATOM 1473 O O . ALA A 1 179 ? 6.099 -8.059 -31.125 1.00 84.62 179 ALA A O 1
ATOM 1474 N N . SER A 1 180 ? 5.398 -9.753 -32.417 1.00 77.50 180 SER A N 1
ATOM 1475 C CA . SER A 1 180 ? 6.738 -10.051 -32.941 1.00 77.50 180 SER A CA 1
ATOM 1476 C C . SER A 1 180 ? 7.314 -8.821 -33.655 1.00 77.50 180 SER A C 1
ATOM 1478 O O . SER A 1 180 ? 6.704 -8.303 -34.586 1.00 77.50 180 SER A O 1
ATOM 1480 N N . GLY A 1 181 ? 8.464 -8.328 -33.185 1.00 75.06 181 GLY A N 1
ATOM 1481 C CA . GLY A 1 181 ? 9.097 -7.105 -33.695 1.00 75.06 181 GLY A CA 1
ATOM 1482 C C . GLY A 1 181 ? 8.546 -5.783 -33.135 1.00 75.06 181 GLY A C 1
ATOM 1483 O O . GLY A 1 181 ? 9.041 -4.728 -33.520 1.00 75.06 181 GLY A O 1
ATOM 1484 N N . GLY A 1 182 ? 7.580 -5.803 -32.206 1.00 74.38 182 GLY A N 1
ATOM 1485 C CA . GLY A 1 182 ? 6.938 -4.596 -31.655 1.00 74.38 182 GLY A CA 1
ATOM 1486 C C . GLY A 1 182 ? 7.877 -3.647 -30.895 1.00 74.38 182 GLY A C 1
ATOM 1487 O O . GLY A 1 182 ? 7.615 -2.447 -30.809 1.00 74.38 182 GLY A O 1
ATOM 1488 N N . THR A 1 183 ? 9.009 -4.153 -30.401 1.00 78.81 183 THR A N 1
ATOM 1489 C CA . THR A 1 183 ? 10.032 -3.376 -29.682 1.00 78.81 183 THR A CA 1
ATOM 1490 C C . THR A 1 183 ? 11.220 -2.946 -30.551 1.00 78.81 183 THR A C 1
ATOM 1492 O O . THR A 1 183 ? 12.182 -2.387 -30.038 1.00 78.81 183 THR A O 1
ATOM 1495 N N . GLN A 1 184 ? 11.186 -3.151 -31.877 1.00 72.56 184 GLN A N 1
ATOM 1496 C CA . GLN A 1 184 ? 12.321 -2.793 -32.749 1.00 72.56 184 GLN A CA 1
ATOM 1497 C C . GLN A 1 184 ? 12.650 -1.290 -32.747 1.00 72.56 184 GLN A C 1
ATOM 1499 O O . GLN A 1 184 ? 13.813 -0.930 -32.887 1.00 72.56 184 GLN A O 1
ATOM 1504 N N . ASN A 1 185 ? 11.645 -0.427 -32.552 1.00 78.00 185 ASN A N 1
ATOM 1505 C CA . ASN A 1 185 ? 11.799 1.033 -32.460 1.00 78.00 185 ASN A CA 1
ATOM 1506 C C . ASN A 1 185 ? 11.156 1.618 -31.187 1.00 78.00 185 ASN A C 1
ATOM 1508 O O . ASN A 1 185 ? 10.920 2.821 -31.112 1.00 78.00 185 ASN A O 1
ATOM 1512 N N . SER A 1 186 ? 10.788 0.776 -30.216 1.00 80.75 186 SER A N 1
ATOM 1513 C CA . SER A 1 186 ? 10.109 1.217 -28.994 1.00 80.75 186 SER A CA 1
ATOM 1514 C C . SER A 1 186 ? 10.456 0.330 -27.803 1.00 80.75 186 SER A C 1
ATOM 1516 O O . SER A 1 186 ? 10.828 -0.829 -27.970 1.00 80.75 186 SER A O 1
ATOM 1518 N N . THR A 1 187 ? 10.331 0.869 -26.596 1.00 86.06 187 THR A N 1
ATOM 1519 C CA . THR A 1 187 ? 10.591 0.148 -25.348 1.00 86.06 187 THR A CA 1
ATOM 1520 C C . THR A 1 187 ? 9.290 -0.183 -24.620 1.00 86.06 187 THR A C 1
ATOM 1522 O O . THR A 1 187 ? 8.268 0.481 -24.798 1.00 86.06 187 THR A O 1
ATOM 1525 N N . PHE A 1 188 ? 9.315 -1.231 -23.799 1.00 85.56 188 PHE A N 1
ATOM 1526 C CA . PHE A 1 188 ? 8.231 -1.539 -22.877 1.00 85.56 188 PHE A CA 1
ATOM 1527 C C . PHE A 1 188 ? 8.120 -0.463 -21.799 1.00 85.56 188 PHE A C 1
ATOM 1529 O O . PHE A 1 188 ? 9.091 -0.156 -21.109 1.00 85.56 188 PHE A O 1
ATOM 1536 N N . GLU A 1 189 ? 6.907 0.044 -21.603 1.00 86.31 189 GLU A N 1
ATOM 1537 C CA . GLU A 1 189 ? 6.577 0.891 -20.462 1.00 86.31 189 GLU A CA 1
ATOM 1538 C C . GLU A 1 189 ? 6.469 0.049 -19.196 1.00 86.31 189 GLU A C 1
ATOM 1540 O O . GLU A 1 189 ? 5.796 -0.987 -19.178 1.00 86.31 189 GLU A O 1
ATOM 1545 N N . GLN A 1 190 ? 7.120 0.510 -18.133 1.00 85.69 190 GLN A N 1
ATOM 1546 C CA . GLN A 1 190 ? 7.160 -0.154 -16.834 1.00 85.69 190 GLN A CA 1
ATOM 1547 C C . GLN A 1 190 ? 6.460 0.703 -15.779 1.00 85.69 190 GLN A C 1
ATOM 1549 O O . GLN A 1 190 ? 6.373 1.925 -15.900 1.00 85.69 190 GLN A O 1
ATOM 1554 N N . SER A 1 191 ? 5.954 0.054 -14.732 1.00 84.25 191 SER A N 1
ATOM 1555 C CA . SER A 1 191 ? 5.369 0.736 -13.575 1.00 84.25 191 SER A CA 1
ATOM 1556 C C . SER A 1 191 ? 6.451 1.419 -12.730 1.00 84.25 191 SER A C 1
ATOM 1558 O O . SER A 1 191 ? 6.262 2.551 -12.273 1.00 84.25 191 SER A O 1
ATOM 1560 N N . LEU A 1 192 ? 7.617 0.776 -12.599 1.00 84.38 192 LEU A N 1
ATOM 1561 C CA . LEU A 1 192 ? 8.835 1.323 -12.001 1.00 84.38 192 LEU A CA 1
ATOM 1562 C C . LEU A 1 192 ? 10.012 1.188 -12.963 1.00 84.38 192 LEU A C 1
ATOM 1564 O O . LEU A 1 192 ? 10.214 0.136 -13.558 1.00 84.38 192 LEU A O 1
ATOM 1568 N N . TYR A 1 193 ? 10.838 2.226 -13.057 1.00 84.38 193 TYR A N 1
ATOM 1569 C CA . TYR A 1 193 ? 12.065 2.169 -13.844 1.00 84.38 193 TYR A CA 1
ATOM 1570 C C . TYR A 1 193 ? 13.274 2.020 -12.918 1.00 84.38 193 TYR A C 1
ATOM 1572 O O . TYR A 1 193 ? 13.555 2.884 -12.086 1.00 84.38 193 TYR A O 1
ATOM 1580 N N . PHE A 1 194 ? 13.991 0.904 -13.067 1.00 85.00 194 PHE A N 1
ATOM 1581 C CA . PHE A 1 194 ? 15.236 0.623 -12.354 1.00 85.00 194 PHE A CA 1
ATOM 1582 C C . PHE A 1 194 ? 16.323 0.153 -13.320 1.00 85.00 194 PHE A C 1
ATOM 1584 O O . PHE A 1 194 ? 16.045 -0.398 -14.384 1.00 85.00 194 PHE A O 1
ATOM 1591 N N . SER A 1 195 ? 17.583 0.331 -12.916 1.00 83.88 195 SER A N 1
ATOM 1592 C CA . SER A 1 195 ? 18.731 -0.199 -13.659 1.00 83.88 195 SER A CA 1
ATOM 1593 C C . SER A 1 195 ? 18.934 -1.670 -13.301 1.00 83.88 195 SER A C 1
ATOM 1595 O O . SER A 1 195 ? 19.579 -1.992 -12.303 1.00 83.88 195 SER A O 1
ATOM 1597 N N . TYR A 1 196 ? 18.335 -2.562 -14.086 1.00 83.69 196 TYR A N 1
ATOM 1598 C CA . TYR A 1 196 ? 18.485 -4.007 -13.926 1.00 83.69 196 TYR A CA 1
ATOM 1599 C C . TYR A 1 196 ? 19.763 -4.524 -14.605 1.00 83.69 196 TYR A C 1
ATOM 1601 O O . TYR A 1 196 ? 20.186 -3.968 -15.617 1.00 83.69 196 TYR A O 1
ATOM 1609 N N . PRO A 1 197 ? 20.366 -5.628 -14.118 1.00 84.81 197 PRO A N 1
ATOM 1610 C CA . PRO A 1 197 ? 21.504 -6.271 -14.783 1.00 84.81 197 PRO A CA 1
ATOM 1611 C C . PRO A 1 197 ? 21.105 -7.046 -16.056 1.00 84.81 197 PRO A C 1
ATOM 1613 O O . PRO A 1 197 ? 21.942 -7.702 -16.670 1.00 84.81 197 PRO A O 1
ATOM 1616 N N . PHE A 1 198 ? 19.828 -7.004 -16.436 1.00 85.94 198 PHE A N 1
ATOM 1617 C CA . PHE A 1 198 ? 19.258 -7.621 -17.629 1.00 85.94 198 PHE A CA 1
ATOM 1618 C C . PHE A 1 198 ? 18.378 -6.606 -18.364 1.00 85.94 198 PHE A C 1
ATOM 1620 O O . PHE A 1 198 ? 17.905 -5.633 -17.778 1.00 85.94 198 PHE A O 1
ATOM 1627 N N . ASN A 1 199 ? 18.158 -6.833 -19.658 1.00 84.19 199 ASN A N 1
ATOM 1628 C CA . ASN A 1 199 ? 17.385 -5.930 -20.502 1.00 84.19 199 ASN A CA 1
ATOM 1629 C C . ASN A 1 199 ? 15.888 -6.068 -20.196 1.00 84.19 199 ASN A C 1
ATOM 1631 O O . ASN A 1 199 ? 15.289 -7.095 -20.490 1.00 84.19 199 ASN A O 1
ATOM 1635 N N . THR A 1 200 ? 15.287 -5.043 -19.600 1.00 84.88 200 THR A N 1
ATOM 1636 C CA . THR A 1 200 ? 13.847 -5.009 -19.290 1.00 84.88 200 THR A CA 1
ATOM 1637 C C . THR A 1 200 ? 13.050 -4.153 -20.274 1.00 84.88 200 THR A C 1
ATOM 1639 O O . THR A 1 200 ? 11.823 -4.229 -20.318 1.00 84.88 200 THR A O 1
ATOM 1642 N N . SER A 1 201 ? 13.741 -3.342 -21.074 1.00 84.31 201 SER A N 1
ATOM 1643 C CA . SER A 1 201 ? 13.128 -2.368 -21.975 1.00 84.31 201 SER A CA 1
ATOM 1644 C C . SER A 1 201 ? 12.729 -2.969 -23.319 1.00 84.31 201 SER A C 1
ATOM 1646 O O . SER A 1 201 ? 11.798 -2.479 -23.942 1.00 84.31 201 SER A O 1
ATOM 1648 N N . THR A 1 202 ? 13.417 -4.009 -23.795 1.00 8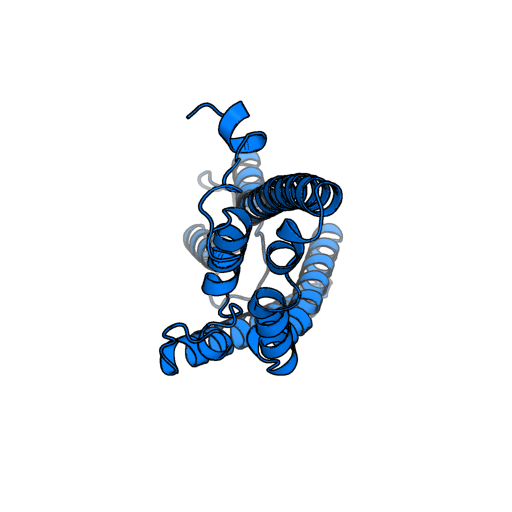5.00 202 THR A N 1
ATOM 1649 C CA . THR A 1 202 ? 13.177 -4.573 -25.144 1.00 85.00 202 THR A CA 1
ATOM 1650 C C . THR A 1 202 ? 12.966 -6.083 -25.154 1.00 85.00 202 THR A C 1
ATOM 1652 O O . THR A 1 202 ? 12.296 -6.584 -26.057 1.00 85.00 202 THR A O 1
ATOM 1655 N N . ASP A 1 203 ? 13.484 -6.799 -24.150 1.00 86.44 203 ASP A N 1
ATOM 1656 C CA . ASP A 1 203 ? 13.252 -8.232 -23.985 1.00 86.44 203 ASP A CA 1
ATOM 1657 C C . ASP A 1 203 ? 11.984 -8.495 -23.160 1.00 86.44 203 ASP A C 1
ATOM 1659 O O . ASP A 1 203 ? 11.794 -7.952 -22.069 1.00 86.44 203 ASP A O 1
ATOM 1663 N N . PHE A 1 204 ? 11.117 -9.362 -23.683 1.00 85.94 204 PHE A N 1
ATOM 1664 C CA . PHE A 1 204 ? 9.846 -9.704 -23.051 1.00 85.94 204 PHE A CA 1
ATOM 1665 C C . PHE A 1 204 ? 10.044 -10.483 -21.746 1.00 85.94 204 PHE A C 1
ATOM 1667 O O . PHE A 1 204 ? 9.329 -10.241 -20.776 1.00 85.94 204 PHE A O 1
ATOM 1674 N N . ASN A 1 205 ? 11.029 -11.387 -21.687 1.00 87.25 205 ASN A N 1
ATOM 1675 C CA . ASN A 1 205 ? 11.282 -12.161 -20.470 1.00 87.25 205 ASN A CA 1
ATOM 1676 C C . ASN A 1 205 ? 11.783 -11.252 -19.342 1.00 87.25 205 ASN A C 1
ATOM 1678 O O . ASN A 1 205 ? 11.272 -11.324 -18.223 1.00 87.25 205 ASN A O 1
ATOM 1682 N N . GLY A 1 206 ? 12.724 -10.351 -19.646 1.00 86.06 206 GLY A N 1
ATOM 1683 C CA . GLY A 1 206 ? 13.168 -9.318 -18.710 1.00 86.06 206 GLY A CA 1
ATOM 1684 C C . GLY A 1 206 ? 12.027 -8.413 -18.235 1.00 86.06 206 GLY A C 1
ATOM 1685 O O . GLY A 1 206 ? 11.925 -8.139 -17.038 1.00 86.06 206 GLY A O 1
ATOM 1686 N N . TYR A 1 207 ? 11.130 -8.010 -19.138 1.00 87.75 207 TYR A N 1
ATOM 1687 C CA . TYR A 1 207 ? 9.936 -7.233 -18.796 1.00 87.75 207 TYR A CA 1
ATOM 1688 C C . TYR A 1 207 ? 9.001 -7.975 -17.825 1.00 87.75 207 TYR A C 1
ATOM 1690 O O . TYR A 1 207 ? 8.607 -7.415 -16.804 1.00 87.75 207 TYR A O 1
ATOM 1698 N N . VAL A 1 208 ? 8.685 -9.248 -18.089 1.00 86.81 208 VAL A N 1
ATOM 1699 C CA . VAL A 1 208 ? 7.815 -10.054 -17.211 1.00 86.81 208 VAL A CA 1
ATOM 1700 C C . VAL A 1 208 ? 8.425 -10.207 -15.819 1.00 86.81 208 VAL A C 1
ATOM 1702 O O . VAL A 1 208 ? 7.717 -10.075 -14.821 1.00 86.81 208 VAL A O 1
ATOM 1705 N N . VAL A 1 209 ? 9.737 -10.442 -15.734 1.00 87.88 209 VAL A N 1
ATOM 1706 C CA . VAL A 1 209 ? 10.443 -10.510 -14.446 1.00 87.88 209 VAL A CA 1
ATOM 1707 C C . VAL A 1 209 ? 10.344 -9.178 -13.701 1.00 87.88 209 VAL A C 1
ATOM 1709 O O . VAL A 1 209 ? 10.064 -9.181 -12.504 1.00 87.88 209 VAL A O 1
ATOM 1712 N N . ALA A 1 210 ? 10.512 -8.048 -14.394 1.00 86.19 210 ALA A N 1
ATOM 1713 C CA . ALA A 1 210 ? 10.356 -6.726 -13.793 1.00 86.19 210 ALA A CA 1
ATOM 1714 C C . ALA A 1 210 ? 8.935 -6.522 -13.237 1.00 86.19 210 ALA A C 1
ATOM 1716 O O . ALA A 1 210 ? 8.798 -6.182 -12.067 1.00 86.19 210 ALA A O 1
ATOM 1717 N N . CYS A 1 211 ? 7.889 -6.854 -14.002 1.00 85.31 211 CYS A N 1
ATOM 1718 C CA . CYS A 1 211 ? 6.494 -6.742 -13.556 1.00 85.31 211 CYS A CA 1
ATOM 1719 C C . CYS A 1 211 ? 6.125 -7.635 -12.362 1.00 85.31 211 CYS A C 1
ATOM 1721 O O . CYS A 1 211 ? 5.167 -7.330 -11.663 1.00 85.31 211 CYS A O 1
ATOM 1723 N N . ILE A 1 212 ? 6.823 -8.755 -12.146 1.00 85.00 212 ILE A N 1
ATOM 1724 C CA . ILE A 1 212 ? 6.607 -9.616 -10.968 1.00 85.00 212 ILE A CA 1
ATOM 1725 C C . ILE A 1 212 ? 7.301 -9.034 -9.729 1.00 85.00 212 ILE A C 1
ATOM 1727 O O . ILE A 1 212 ? 6.844 -9.241 -8.606 1.00 85.00 212 ILE A O 1
ATOM 1731 N N . ILE A 1 213 ? 8.430 -8.351 -9.929 1.00 82.50 213 ILE A N 1
ATOM 1732 C CA . ILE A 1 213 ? 9.208 -7.728 -8.854 1.00 82.50 213 ILE A CA 1
ATOM 1733 C C . ILE A 1 213 ? 8.583 -6.393 -8.413 1.00 82.50 213 ILE A C 1
ATOM 1735 O O . ILE A 1 213 ? 8.725 -6.031 -7.244 1.00 82.50 213 ILE A O 1
ATOM 1739 N N . HIS A 1 214 ? 7.938 -5.669 -9.335 1.00 78.88 214 HIS A N 1
ATOM 1740 C CA . HIS A 1 214 ? 7.232 -4.400 -9.098 1.00 78.88 214 HIS A CA 1
ATOM 1741 C C . HIS A 1 214 ? 5.863 -4.604 -8.454 1.00 78.88 214 HIS A C 1
ATOM 1743 O O . HIS A 1 214 ? 5.599 -3.907 -7.450 1.00 78.88 214 HIS A O 1
#